Protein AF-A0A6P5JPQ8-F1 (afdb_monomer)

Secondary structure (DSSP, 8-state):
-PPP-TT---TT-S-BTTSSS--TT-B--HHHHHHHHHHHHTTTTGGGSSPPPGGG--SPP-TTSSS--TT-S---SSHHHHTT-SSB-TTS-BPTT-S-SSSTTEETTEEPPTT-EEE---STTB--EE--SS-SSPPPP-BBPTT-EETTTEEEETTEEE-HHHHHHHHH-TT-EEPPHHHHHHHHTS-SSSS-S-EEEETTEEEEPPPPGGGGGGSB--EE---S---PPTTEEEEEEEETTEEEEEEEE---TTS--TTBPPTT-EEETTEEEETTEEE---TTTS-S--TTTTSTTSEEEBTTS-EEEPTT---TT-

InterPro domains:
  IPR001590 Peptidase M12B, ADAM/reprolysin [PF01421] (1-52)
  IPR001590 Peptidase M12B, ADAM/reprolysin [PS50215] (1-52)
  IPR001762 Disintegrin domain [PF00200] (69-141)
  IPR001762 Disintegrin domain [PR00289] (100-119)
  IPR001762 Disintegrin domain [PR00289] (129-141)
  IPR001762 Disintegrin domain [PS50214] (60-146)
  IPR001762 Disintegrin domain [SM00050] (69-144)
  IPR006586 ADAM, cysteine-rich domain [PF08516] (146-258)
  IPR006586 ADAM, cysteine-rich domain [SM00608] (145-285)
  IPR024079 Metallopeptidase, catalytic domain superfamily [G3DSA:3.40.390.10] (1-53)
  IPR036436 Disintegrin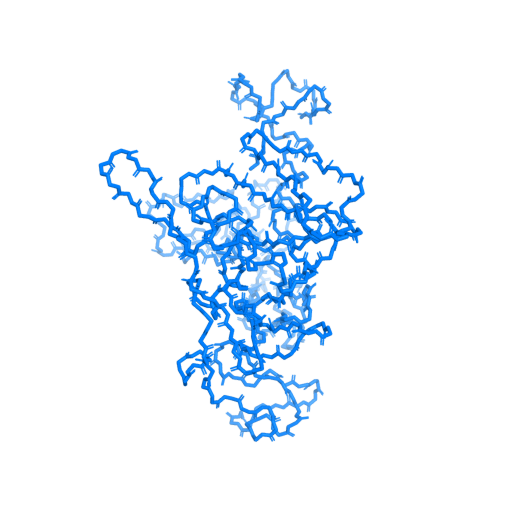 domain superfamily [G3DSA:4.10.70.10] (59-142)
  IPR036436 Disintegrin domain superfamily [SSF57552] (69-144)

pLDDT: mean 88.39, std 9.46, range [46.59, 98.12]

Structure (mmCIF, N/CA/C/O backbone):
data_AF-A0A6P5JPQ8-F1
#
_entry.id   AF-A0A6P5JPQ8-F1
#
loop_
_atom_site.group_PDB
_atom_site.id
_atom_site.type_symbol
_atom_site.label_atom_id
_atom_site.label_alt_id
_atom_site.label_comp_id
_atom_site.label_asym_id
_atom_site.label_entity_id
_atom_site.label_seq_id
_atom_site.pdbx_PDB_ins_code
_atom_site.Cartn_x
_atom_site.Cartn_y
_atom_site.Cartn_z
_atom_site.occupancy
_atom_site.B_iso_or_equiv
_atom_site.auth_seq_id
_atom_site.auth_comp_id
_atom_site.auth_asym_id
_atom_site.auth_atom_id
_atom_site.pdbx_PDB_model_num
ATOM 1 N N . MET A 1 1 ? -9.287 12.511 0.771 1.00 83.81 1 MET A N 1
ATOM 2 C CA . MET A 1 1 ? -10.619 12.529 0.120 1.00 83.81 1 MET A CA 1
ATOM 3 C C . MET A 1 1 ? -10.541 13.490 -1.057 1.00 83.81 1 MET A C 1
ATOM 5 O O . MET A 1 1 ? -9.692 14.369 -1.009 1.00 83.81 1 MET A O 1
ATOM 9 N N . MET A 1 2 ? -11.334 13.300 -2.112 1.00 82.50 2 MET A N 1
ATOM 10 C CA . MET A 1 2 ? -11.360 14.217 -3.267 1.00 82.50 2 MET A CA 1
ATOM 11 C C . MET A 1 2 ? -12.532 15.195 -3.142 1.00 82.50 2 MET A C 1
ATOM 13 O O . MET A 1 2 ? -13.445 14.923 -2.364 1.00 82.50 2 MET A O 1
ATOM 17 N N . HIS A 1 3 ? -12.497 16.304 -3.888 1.00 87.12 3 HIS A N 1
ATOM 18 C CA . HIS A 1 3 ? -13.632 17.226 -3.966 1.00 87.12 3 HIS A CA 1
ATOM 19 C C . HIS A 1 3 ? -14.882 16.526 -4.511 1.00 87.12 3 HIS A C 1
ATOM 21 O O . HIS A 1 3 ? -14.795 15.645 -5.372 1.00 87.12 3 HIS A O 1
ATOM 27 N N . ASP A 1 4 ? -16.034 16.942 -3.999 1.00 87.56 4 ASP A N 1
ATOM 28 C CA . ASP A 1 4 ? -17.339 16.451 -4.414 1.00 87.56 4 ASP A CA 1
ATOM 29 C C . ASP A 1 4 ? -17.691 16.952 -5.823 1.00 87.56 4 ASP A C 1
ATOM 31 O O . ASP A 1 4 ? -17.456 18.108 -6.169 1.00 87.56 4 ASP A O 1
ATOM 35 N N . HIS A 1 5 ? -18.277 16.076 -6.643 1.00 87.19 5 HIS A N 1
ATOM 36 C CA . HIS A 1 5 ? -18.878 16.438 -7.930 1.00 87.19 5 HIS A CA 1
ATOM 37 C C . HIS A 1 5 ? -20.411 16.420 -7.831 1.00 87.19 5 HIS A C 1
ATOM 39 O O . HIS A 1 5 ? -20.977 16.016 -6.818 1.00 87.19 5 HIS A O 1
ATOM 45 N N . SER A 1 6 ? -21.109 16.788 -8.909 1.00 85.88 6 SER A N 1
ATOM 46 C CA . SER A 1 6 ? -22.580 16.923 -8.950 1.00 85.88 6 SER A CA 1
ATOM 47 C C . SER A 1 6 ? -23.386 15.671 -8.562 1.00 85.88 6 SER A C 1
ATOM 49 O O . SER A 1 6 ? -24.580 15.767 -8.288 1.00 85.88 6 SER A O 1
ATOM 51 N N . GLY A 1 7 ? -22.759 14.491 -8.545 1.00 88.12 7 GLY A N 1
ATOM 52 C CA . GLY A 1 7 ? -23.384 13.228 -8.143 1.00 88.12 7 GLY A CA 1
ATOM 53 C C . GLY A 1 7 ? -23.237 12.906 -6.654 1.00 88.12 7 GLY A C 1
ATOM 54 O O . GLY A 1 7 ? -23.873 11.970 -6.170 1.00 88.12 7 GLY A O 1
ATOM 55 N N . CYS A 1 8 ? -22.417 13.664 -5.928 1.00 91.19 8 CYS A N 1
ATOM 56 C CA . CYS A 1 8 ? -22.141 13.447 -4.517 1.00 91.19 8 CYS A CA 1
ATOM 57 C C . CYS A 1 8 ? -23.208 14.116 -3.650 1.00 91.19 8 CYS A C 1
ATOM 59 O O . CYS A 1 8 ? -23.619 15.247 -3.898 1.00 91.19 8 CYS A O 1
ATOM 61 N N . ARG A 1 9 ? -23.679 13.398 -2.630 1.00 90.56 9 ARG A N 1
ATOM 62 C CA . ARG A 1 9 ? -24.768 13.819 -1.742 1.00 90.56 9 ARG A CA 1
ATOM 63 C C . ARG A 1 9 ? -24.366 13.609 -0.286 1.00 90.56 9 ARG A C 1
ATOM 65 O O . ARG A 1 9 ? -23.793 12.576 0.051 1.00 90.56 9 ARG A O 1
ATOM 72 N N . CYS A 1 10 ? -24.704 14.557 0.584 1.00 90.12 10 CYS A N 1
ATOM 73 C CA . CYS A 1 10 ? -24.441 14.506 2.029 1.00 90.12 10 CYS A CA 1
ATOM 74 C C . CYS A 1 10 ? -25.736 14.628 2.858 1.00 90.12 10 CYS A C 1
ATOM 76 O O . CYS A 1 10 ? -25.792 15.324 3.873 1.00 90.12 10 CYS A O 1
ATOM 78 N N . GLY A 1 11 ? -26.787 13.922 2.427 1.00 82.81 11 GLY A N 1
ATOM 79 C CA . GLY A 1 11 ? -28.123 13.993 3.025 1.00 82.81 11 GLY A CA 1
ATOM 80 C C . GLY A 1 11 ? -28.925 15.179 2.490 1.00 82.81 11 GLY A C 1
ATOM 81 O O . GLY A 1 11 ? -28.845 15.486 1.305 1.00 82.81 11 GLY A O 1
ATOM 82 N N . GLU A 1 12 ? -29.692 15.831 3.364 1.00 80.00 12 GLU A N 1
ATOM 83 C CA . GLU A 1 12 ? -30.538 16.992 3.030 1.00 80.00 12 GLU A CA 1
ATOM 84 C C . GLU A 1 12 ? -29.782 18.330 3.042 1.00 80.00 12 GLU A C 1
ATOM 86 O O . GLU A 1 12 ? -30.373 19.378 2.797 1.00 80.00 12 GLU A O 1
ATOM 91 N N . GLN A 1 13 ? -28.482 18.318 3.354 1.00 73.44 13 GLN A N 1
ATOM 92 C CA . GLN A 1 13 ? -27.724 19.556 3.493 1.00 73.44 13 GLN A CA 1
ATOM 93 C C . GLN A 1 13 ? -27.362 20.172 2.148 1.00 73.44 13 GLN A C 1
ATOM 95 O O . GLN A 1 13 ? -27.014 19.477 1.194 1.00 73.44 13 GLN A O 1
ATOM 100 N N . SER A 1 14 ? -27.422 21.504 2.104 1.00 71.25 14 SER A N 1
ATOM 101 C CA . SER A 1 14 ? -27.141 22.297 0.907 1.00 71.25 14 SER A CA 1
ATOM 102 C C . SER A 1 14 ? -25.664 22.294 0.519 1.00 71.25 14 SER A C 1
ATOM 104 O O . SER A 1 14 ? -25.353 22.530 -0.647 1.00 71.25 14 SER A O 1
ATOM 106 N N . SER A 1 15 ? -24.759 22.006 1.464 1.00 82.25 15 SER A N 1
ATOM 107 C CA . SER A 1 15 ? -23.341 21.843 1.166 1.00 82.25 15 SER A CA 1
ATOM 108 C C . SER A 1 15 ? -22.656 20.728 1.956 1.00 82.25 15 SER A C 1
ATOM 110 O O . SER A 1 15 ? -22.987 20.440 3.110 1.00 82.25 15 SER A O 1
ATOM 112 N N . CYS A 1 16 ? -21.683 20.099 1.298 1.00 90.25 16 CYS A N 1
ATOM 113 C CA . CYS A 1 16 ? -20.881 18.994 1.802 1.00 90.25 16 CYS A CA 1
ATOM 114 C C . CYS A 1 16 ? -19.462 19.474 2.129 1.00 90.25 16 CYS A C 1
ATOM 116 O O . CYS A 1 16 ? -18.970 20.425 1.530 1.00 90.25 16 CYS A O 1
ATOM 118 N N . ILE A 1 17 ? -18.777 18.797 3.056 1.00 92.81 17 ILE A N 1
ATOM 119 C CA . ILE A 1 17 ? -17.437 19.205 3.531 1.00 92.81 17 ILE A CA 1
ATOM 120 C C . ILE A 1 17 ? -16.405 19.262 2.395 1.00 92.81 17 ILE A C 1
ATOM 122 O O . ILE A 1 17 ? -15.498 20.084 2.445 1.00 92.81 17 ILE A O 1
ATOM 126 N N . MET A 1 18 ? -16.531 18.396 1.385 1.00 91.00 18 MET A N 1
ATOM 127 C CA . MET A 1 18 ? -15.606 18.349 0.249 1.00 91.00 18 MET A CA 1
ATOM 128 C C . MET A 1 18 ? -16.103 19.163 -0.958 1.00 91.00 18 MET A C 1
ATOM 130 O O . MET A 1 18 ? -15.595 18.986 -2.063 1.00 91.00 18 MET A O 1
ATOM 134 N N . ASN A 1 19 ? -17.095 20.037 -0.767 1.00 86.75 19 ASN A N 1
ATOM 135 C CA . ASN A 1 19 ? -17.539 21.009 -1.766 1.00 86.75 19 ASN A CA 1
ATOM 136 C C . ASN A 1 19 ? -16.708 22.310 -1.664 1.00 86.75 19 ASN A C 1
ATOM 138 O O . ASN A 1 19 ? -16.018 22.541 -0.674 1.00 86.75 19 ASN A O 1
ATOM 142 N N . GLU A 1 20 ? -16.777 23.170 -2.679 1.00 81.31 20 GLU A N 1
ATOM 143 C CA . GLU A 1 20 ? -16.041 24.439 -2.762 1.00 81.31 20 GLU A CA 1
ATOM 144 C C . GLU A 1 20 ? -16.438 25.436 -1.656 1.00 81.31 20 GLU A C 1
ATOM 146 O O . GLU A 1 20 ? -15.596 26.180 -1.155 1.00 81.31 20 GLU A O 1
ATOM 151 N N . ALA A 1 21 ? -17.703 25.420 -1.226 1.00 80.44 21 ALA A N 1
ATOM 152 C CA . ALA A 1 21 ? -18.203 26.226 -0.115 1.00 80.44 21 ALA A CA 1
ATOM 153 C C . ALA A 1 21 ? -18.615 25.326 1.055 1.00 80.44 21 ALA A C 1
ATOM 155 O O . ALA A 1 21 ? -19.406 24.411 0.867 1.00 80.44 21 ALA A O 1
ATOM 156 N N . VAL A 1 22 ? -18.143 25.596 2.273 1.00 83.00 22 VAL A N 1
ATOM 157 C CA . VAL A 1 22 ? -18.428 24.768 3.460 1.00 83.00 22 VAL A CA 1
ATOM 158 C C . VAL A 1 22 ? -19.141 25.594 4.528 1.00 83.00 22 VAL A C 1
ATOM 160 O O . VAL A 1 22 ? -18.780 26.740 4.790 1.00 83.00 22 VAL A O 1
ATOM 163 N N . THR A 1 23 ? -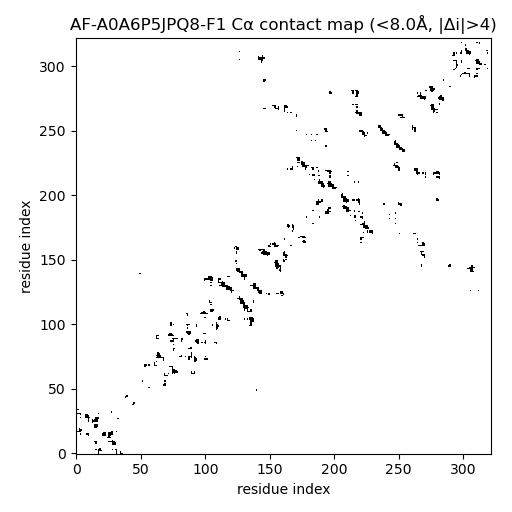20.143 24.997 5.172 1.00 81.75 23 THR A N 1
ATOM 164 C CA . THR A 1 23 ? -20.837 25.549 6.346 1.00 81.75 23 THR A CA 1
ATOM 165 C C . THR A 1 23 ? -20.541 24.713 7.592 1.00 81.75 23 THR A C 1
ATOM 167 O O . THR A 1 23 ? -20.009 23.605 7.504 1.00 81.75 23 THR A O 1
ATOM 170 N N . ARG A 1 24 ? -20.897 25.209 8.784 1.00 80.38 24 ARG A N 1
ATOM 171 C CA . ARG A 1 24 ? -20.693 24.458 10.039 1.00 80.38 24 ARG A CA 1
ATOM 172 C C . ARG A 1 24 ? -21.511 23.169 10.108 1.00 80.38 24 ARG A C 1
ATOM 174 O O . ARG A 1 24 ? -21.117 22.231 10.791 1.00 80.38 24 ARG A O 1
ATOM 181 N N . GLU A 1 25 ? -22.632 23.128 9.405 1.00 83.31 25 GLU A N 1
ATOM 182 C CA . GLU A 1 25 ? -23.582 22.017 9.370 1.00 83.31 25 GLU A CA 1
ATOM 183 C C . GLU A 1 25 ? -23.239 20.992 8.278 1.00 83.31 25 GLU A C 1
ATOM 185 O O . GLU A 1 25 ? -23.900 19.955 8.168 1.00 83.31 25 GLU A O 1
ATOM 190 N N . SER A 1 26 ? -22.214 21.277 7.466 1.00 86.50 26 SER A N 1
ATOM 191 C CA . SER A 1 26 ? -21.795 20.429 6.355 1.00 86.50 26 SER A CA 1
ATOM 192 C C . SER A 1 26 ? -21.360 19.046 6.838 1.00 86.50 26 SER A C 1
ATOM 194 O O . SER A 1 26 ? -20.734 18.881 7.886 1.00 86.50 26 SER A O 1
ATOM 196 N N . ARG A 1 27 ? -21.672 18.026 6.037 1.00 88.81 27 ARG A N 1
ATOM 197 C CA . ARG A 1 27 ? -21.305 16.627 6.300 1.00 88.81 27 ARG A CA 1
ATOM 198 C C . ARG A 1 27 ? -20.448 16.077 5.170 1.00 88.81 27 ARG A C 1
ATOM 200 O O . ARG A 1 27 ? -20.452 16.608 4.061 1.00 88.81 27 ARG A O 1
ATOM 207 N N . TYR A 1 28 ? -19.714 15.002 5.444 1.00 92.31 28 TYR A N 1
ATOM 208 C CA . TYR A 1 28 ? -19.061 14.246 4.378 1.00 92.31 28 TYR A CA 1
ATOM 209 C C . TYR A 1 28 ? -20.117 13.650 3.442 1.00 92.31 28 TYR A C 1
ATOM 211 O O . TYR A 1 28 ? -21.145 13.143 3.897 1.00 92.31 28 TYR A O 1
ATOM 219 N N . SER A 1 29 ? -19.864 13.728 2.138 1.00 92.81 29 SER A N 1
ATOM 220 C CA . SER A 1 29 ? -20.714 13.114 1.119 1.00 92.81 29 SER A CA 1
ATOM 221 C C . SER A 1 29 ? -20.528 11.594 1.061 1.00 92.81 29 SER A C 1
ATOM 223 O O . SER A 1 29 ? -19.535 11.052 1.555 1.00 92.81 29 SER A O 1
ATOM 225 N N . ASN A 1 30 ? -21.447 10.901 0.387 1.00 91.44 30 ASN A N 1
ATOM 226 C CA . ASN A 1 30 ? -21.276 9.494 0.016 1.00 91.44 30 ASN A CA 1
ATOM 227 C C . ASN A 1 30 ? -19.953 9.251 -0.741 1.00 91.44 30 ASN A C 1
ATOM 229 O O . ASN A 1 30 ? -19.197 8.358 -0.374 1.00 91.44 30 ASN A O 1
ATOM 233 N N . CYS A 1 31 ? -19.605 10.105 -1.708 1.00 92.00 31 CYS A N 1
ATOM 234 C CA . CYS A 1 31 ? -18.343 10.014 -2.449 1.00 92.00 31 CYS A CA 1
ATOM 235 C C . CYS A 1 31 ? -17.107 10.176 -1.553 1.00 92.00 31 CYS A C 1
ATOM 237 O O . CYS A 1 31 ? -16.076 9.533 -1.764 1.00 92.00 31 CYS A O 1
ATOM 239 N N . SER A 1 32 ? -17.176 11.066 -0.560 1.00 93.38 32 SER A N 1
ATOM 240 C CA . SER A 1 32 ? -16.090 11.279 0.400 1.00 93.38 32 SER A CA 1
ATOM 241 C C . SER A 1 32 ? -15.843 10.022 1.231 1.00 93.38 32 SER A C 1
ATOM 243 O O . SER A 1 32 ? -14.693 9.621 1.424 1.00 93.38 32 SER A O 1
ATOM 245 N N . ILE A 1 33 ? -16.928 9.387 1.682 1.00 90.75 33 ILE A N 1
ATOM 246 C CA . ILE A 1 33 ? -16.899 8.146 2.457 1.00 90.75 33 ILE A CA 1
ATOM 247 C C . ILE A 1 33 ? -16.328 6.999 1.612 1.00 90.75 33 ILE A C 1
ATOM 249 O O . ILE A 1 33 ? -15.400 6.326 2.063 1.00 90.75 33 ILE A O 1
ATOM 253 N N . ASP A 1 34 ? -16.787 6.832 0.370 1.00 88.81 34 ASP A N 1
ATOM 254 C CA . ASP A 1 34 ? -16.285 5.795 -0.543 1.00 88.81 34 ASP A CA 1
ATOM 255 C C . ASP A 1 34 ? -14.783 5.958 -0.821 1.00 88.81 34 ASP A C 1
ATOM 257 O O . ASP A 1 34 ? -14.007 5.005 -0.719 1.00 88.81 34 ASP A O 1
ATOM 261 N N . ASN A 1 35 ? -14.338 7.192 -1.079 1.00 88.25 35 ASN A N 1
ATOM 262 C CA . ASN A 1 35 ? -12.919 7.504 -1.262 1.00 88.25 35 ASN A CA 1
ATOM 263 C C . ASN A 1 35 ? -12.074 7.156 -0.028 1.00 88.25 35 ASN A C 1
ATOM 265 O O . ASN A 1 35 ? -10.933 6.704 -0.161 1.00 88.25 35 ASN A O 1
ATOM 269 N N . TYR A 1 36 ? -12.599 7.394 1.175 1.00 89.25 36 TYR A N 1
ATOM 270 C CA . TYR A 1 36 ? -11.912 7.038 2.413 1.00 89.25 36 TYR A CA 1
ATOM 271 C C . TYR A 1 36 ? -11.814 5.522 2.592 1.00 89.25 36 TYR A C 1
ATOM 273 O O . TYR A 1 36 ? -10.732 5.017 2.897 1.00 89.25 36 TYR A O 1
ATOM 281 N N . TYR A 1 37 ? -12.895 4.783 2.342 1.00 85.38 37 TYR A N 1
ATOM 282 C CA . TYR A 1 37 ? -12.857 3.325 2.420 1.00 85.38 37 TYR A CA 1
ATOM 283 C C . TYR A 1 37 ? -11.874 2.724 1.419 1.00 85.38 37 TYR A C 1
ATOM 285 O O . TYR A 1 37 ? -11.096 1.847 1.798 1.00 85.38 37 TYR A O 1
ATOM 293 N N . GLU A 1 38 ? -11.814 3.239 0.190 1.00 83.62 38 GLU A N 1
ATOM 294 C CA . GLU A 1 38 ? -10.832 2.777 -0.793 1.00 83.62 38 GLU A CA 1
ATOM 295 C C . GLU A 1 38 ? -9.389 3.079 -0.356 1.00 83.62 38 GLU A C 1
ATOM 297 O O . GLU A 1 38 ? -8.499 2.231 -0.471 1.00 83.62 38 GLU A O 1
ATOM 302 N N . PHE A 1 39 ? -9.142 4.253 0.229 1.00 81.88 39 PHE A N 1
ATOM 303 C CA . PHE A 1 39 ? -7.836 4.615 0.786 1.00 81.88 39 PHE A CA 1
ATOM 304 C C . PHE A 1 39 ? -7.389 3.656 1.905 1.00 81.88 39 PHE A C 1
ATOM 306 O O . PHE A 1 39 ? -6.240 3.202 1.931 1.00 81.88 39 PHE A O 1
ATOM 313 N N . ILE A 1 40 ? -8.297 3.306 2.819 1.00 81.31 40 ILE A N 1
ATOM 314 C CA . ILE A 1 40 ? -8.015 2.381 3.923 1.00 81.31 40 ILE A CA 1
ATOM 315 C C . ILE A 1 40 ? -7.859 0.933 3.424 1.00 81.31 40 ILE A C 1
ATOM 317 O O . ILE A 1 40 ? -6.986 0.201 3.912 1.00 81.31 40 ILE A O 1
ATOM 321 N N . ARG A 1 41 ? -8.654 0.522 2.426 1.00 74.38 41 ARG A N 1
ATOM 322 C CA . ARG A 1 41 ? -8.584 -0.801 1.783 1.00 74.38 41 ARG A CA 1
ATOM 323 C C . ARG A 1 41 ? -7.259 -1.009 1.052 1.00 74.38 41 ARG A C 1
ATOM 325 O O . ARG A 1 41 ? -6.674 -2.081 1.150 1.00 74.38 41 ARG A O 1
ATOM 332 N N . THR A 1 42 ? -6.734 0.039 0.420 1.00 67.12 42 THR A N 1
ATOM 333 C CA . THR A 1 42 ? -5.438 0.040 -0.288 1.00 67.12 42 THR A CA 1
ATOM 334 C C . THR A 1 42 ? -4.220 0.261 0.628 1.00 67.12 42 THR A C 1
ATOM 336 O O . THR A 1 42 ? -3.124 0.531 0.143 1.00 67.12 42 THR A O 1
ATOM 339 N N . ARG A 1 43 ? -4.390 0.134 1.957 1.00 67.00 43 ARG A N 1
ATOM 340 C CA . ARG A 1 43 ? -3.368 0.327 3.015 1.00 67.00 43 ARG A CA 1
ATOM 341 C C . ARG A 1 43 ? -2.648 1.680 3.009 1.00 67.00 43 ARG A C 1
ATOM 343 O O . ARG A 1 43 ? -1.582 1.814 3.601 1.00 67.00 43 ARG A O 1
ATOM 350 N N . ARG A 1 44 ? -3.229 2.726 2.426 1.00 70.38 44 ARG A N 1
ATOM 351 C CA . ARG A 1 44 ? -2.587 4.052 2.431 1.00 70.38 44 ARG A CA 1
ATOM 352 C C . ARG A 1 44 ? -2.644 4.755 3.795 1.00 70.38 44 ARG A C 1
ATOM 354 O O . ARG A 1 44 ? -1.978 5.764 3.984 1.00 70.38 44 ARG A O 1
ATOM 361 N N . GLY A 1 45 ? -3.412 4.213 4.746 1.00 73.50 45 GLY A N 1
ATOM 362 C CA . GLY A 1 45 ? -3.588 4.733 6.108 1.00 73.50 45 GLY A CA 1
ATOM 363 C C . GLY A 1 45 ? -3.102 3.801 7.218 1.00 73.50 45 GLY A C 1
ATOM 364 O O . GLY A 1 45 ? -3.705 3.778 8.284 1.00 73.50 45 GLY A O 1
ATOM 365 N N . THR A 1 46 ? -2.068 2.989 6.989 1.00 70.94 46 THR A N 1
ATOM 366 C CA . THR A 1 46 ? -1.534 2.051 8.003 1.00 70.94 46 THR A CA 1
ATOM 367 C C . THR A 1 46 ? -1.110 2.745 9.303 1.00 70.94 46 THR A C 1
ATOM 369 O O . THR A 1 46 ? -1.367 2.230 10.387 1.00 70.94 46 THR A O 1
ATOM 372 N N . CYS A 1 47 ? -0.576 3.965 9.222 1.00 75.12 47 CYS A N 1
ATOM 373 C CA . CYS A 1 47 ? -0.232 4.803 10.379 1.00 75.12 47 CYS A CA 1
ATOM 374 C C . CYS A 1 47 ? -1.437 5.436 11.107 1.00 75.12 47 CYS A C 1
ATOM 376 O O . CYS A 1 47 ? -1.253 6.283 11.977 1.00 75.12 47 CYS A O 1
ATOM 378 N N . LEU A 1 48 ? -2.669 5.088 10.728 1.00 80.44 48 LEU A N 1
ATOM 379 C CA . LEU A 1 48 ? -3.884 5.531 11.418 1.00 80.44 48 LEU A CA 1
ATOM 380 C C . LEU A 1 48 ? -4.442 4.453 12.358 1.00 80.44 48 LEU A C 1
ATOM 382 O O . LEU A 1 48 ? -5.375 4.723 13.111 1.00 80.44 48 LEU A O 1
ATOM 386 N N . TYR A 1 49 ? -3.893 3.234 12.323 1.00 71.50 49 TYR A N 1
ATOM 387 C CA . TYR A 1 49 ? -4.340 2.137 13.186 1.00 71.50 49 TYR A CA 1
ATOM 388 C C . TYR A 1 49 ? -3.682 2.165 14.571 1.00 71.50 49 TYR A C 1
ATOM 390 O O . TYR A 1 49 ? -4.243 1.619 15.523 1.00 71.50 49 TYR A O 1
ATOM 398 N N . ASN A 1 50 ? -2.524 2.818 14.719 1.00 70.31 50 ASN A N 1
ATOM 399 C CA . ASN A 1 50 ? -1.903 3.042 16.021 1.00 70.31 50 ASN A CA 1
ATOM 400 C C . ASN A 1 50 ? -2.675 4.118 16.787 1.00 70.31 50 ASN A C 1
ATOM 402 O O . ASN A 1 50 ? -2.677 5.296 16.432 1.00 70.31 50 ASN A O 1
ATOM 406 N N . LYS A 1 51 ? -3.318 3.704 17.876 1.00 71.31 51 LYS A N 1
ATOM 407 C CA . LYS A 1 51 ? -4.029 4.623 18.760 1.00 71.31 51 LYS A CA 1
ATOM 408 C C . LYS A 1 51 ? -3.024 5.353 19.651 1.00 71.31 51 LYS A C 1
ATOM 410 O O . LYS A 1 51 ? -2.171 4.687 20.242 1.00 71.31 51 LYS A O 1
ATOM 415 N N . PRO A 1 52 ? -3.084 6.692 19.740 1.00 72.94 52 PRO A N 1
ATOM 416 C CA . PRO A 1 52 ? -2.209 7.435 20.629 1.00 72.94 52 PRO A CA 1
ATOM 417 C C . PRO A 1 52 ? -2.484 7.038 22.078 1.00 72.94 52 PRO A C 1
ATOM 419 O O . PRO A 1 52 ? -3.629 6.822 22.470 1.00 72.94 52 PRO A O 1
ATOM 422 N N . ASP A 1 53 ? -1.419 6.952 22.866 1.00 76.12 53 ASP A N 1
ATOM 423 C CA . ASP A 1 53 ? -1.521 6.776 24.309 1.00 76.12 53 ASP A CA 1
ATOM 424 C C . ASP A 1 53 ? -2.252 7.994 24.908 1.00 76.12 53 ASP A C 1
ATOM 426 O O . ASP A 1 53 ? -1.775 9.120 24.712 1.00 76.12 53 ASP A O 1
ATOM 430 N N . PRO A 1 54 ? -3.372 7.804 25.635 1.00 75.94 54 PRO A N 1
ATOM 431 C CA . PRO A 1 54 ? -4.117 8.898 26.255 1.00 75.94 54 PRO A CA 1
ATOM 432 C C . PRO A 1 54 ? -3.251 9.803 27.142 1.00 75.94 54 PRO A C 1
ATOM 434 O O . PRO A 1 54 ? -3.517 10.998 27.253 1.00 75.94 54 PRO A O 1
ATOM 437 N N . SER A 1 55 ? -2.175 9.274 27.737 1.00 75.56 55 SER A N 1
ATOM 438 C CA . SER A 1 55 ? -1.236 10.052 28.556 1.00 75.56 55 SER A CA 1
ATOM 439 C C . SER A 1 55 ? -0.418 11.077 27.760 1.00 75.56 55 SER A C 1
ATOM 441 O O . SER A 1 55 ? 0.092 12.036 28.341 1.00 75.56 55 SER A O 1
ATOM 443 N N . ARG A 1 56 ? -0.309 10.906 26.436 1.00 78.25 56 ARG A N 1
ATOM 444 C CA . ARG A 1 56 ? 0.470 11.769 25.531 1.00 78.25 56 ARG A CA 1
ATOM 445 C C . ARG A 1 56 ? -0.377 12.841 24.844 1.00 78.25 56 ARG A C 1
ATOM 447 O O . ARG A 1 56 ? 0.173 13.671 24.120 1.00 78.25 56 ARG A O 1
ATOM 454 N N . ILE A 1 57 ? -1.695 12.832 25.040 1.00 76.88 57 ILE A N 1
ATOM 455 C CA . ILE A 1 57 ? -2.605 13.790 24.412 1.00 76.88 57 ILE A CA 1
ATOM 456 C C . ILE A 1 57 ? -2.723 15.026 25.312 1.00 76.88 57 ILE A C 1
ATOM 458 O O . ILE A 1 57 ? -3.301 14.977 26.390 1.00 76.88 57 ILE A O 1
ATOM 462 N N . MET A 1 58 ? -2.206 16.165 24.846 1.00 75.69 58 MET A N 1
ATOM 463 C CA . MET A 1 58 ? -2.186 17.438 25.591 1.00 75.69 58 MET A CA 1
ATOM 464 C C . MET A 1 58 ? -3.529 18.198 25.562 1.00 75.69 58 MET A C 1
ATOM 466 O O . MET A 1 58 ? -3.564 19.410 25.775 1.00 75.69 58 MET A O 1
ATOM 470 N N . ARG A 1 59 ? -4.644 17.518 25.266 1.00 80.56 59 ARG A N 1
ATOM 471 C CA . ARG A 1 59 ? -5.981 18.131 25.218 1.00 80.56 59 ARG A CA 1
ATOM 472 C C . ARG A 1 59 ? -6.713 17.931 26.542 1.00 80.56 59 ARG A C 1
ATOM 474 O O . ARG A 1 59 ? -6.402 17.020 27.302 1.00 80.56 59 ARG A O 1
ATOM 481 N N . LYS A 1 60 ? -7.717 18.768 26.803 1.00 84.44 60 LYS A N 1
ATOM 482 C CA . LYS A 1 60 ? -8.621 18.580 27.943 1.00 84.44 60 LYS A CA 1
ATOM 483 C C . LYS A 1 60 ? -9.415 17.280 27.753 1.00 84.44 60 LYS A C 1
ATOM 485 O O . LYS A 1 60 ? -10.038 17.132 26.704 1.00 84.44 60 LYS A O 1
ATOM 490 N N . SER A 1 61 ? -9.405 16.394 28.752 1.00 89.19 61 SER A N 1
ATOM 491 C CA . SER A 1 61 ? -10.248 15.191 28.766 1.00 89.19 61 SER A CA 1
ATOM 492 C C . SER A 1 61 ? -11.724 15.584 28.707 1.00 89.19 61 SER A C 1
ATOM 494 O O . SER A 1 61 ? -12.148 16.483 29.446 1.00 89.19 61 SER A O 1
ATOM 496 N N . VAL A 1 62 ? -12.496 14.955 27.822 1.00 92.75 62 VAL A N 1
ATOM 497 C CA . VAL A 1 62 ? -13.932 15.227 27.680 1.00 92.75 62 VAL A CA 1
ATOM 498 C C . VAL A 1 62 ? -14.689 13.914 27.577 1.00 92.75 62 VAL A C 1
ATOM 500 O O . VAL A 1 62 ? -14.785 13.350 26.492 1.00 92.75 62 VAL A O 1
ATOM 503 N N . CYS A 1 63 ? -15.325 13.528 28.678 1.00 94.00 63 CYS A N 1
ATOM 504 C CA . CYS A 1 63 ? -16.189 12.362 28.704 1.00 94.00 63 CYS A CA 1
ATOM 505 C C . CYS A 1 63 ? -17.388 12.540 27.764 1.00 94.00 63 CYS A C 1
ATOM 507 O O . CYS A 1 63 ? -18.125 13.529 27.848 1.00 94.00 63 CYS A O 1
ATOM 509 N N . GLY A 1 64 ? -17.580 11.561 26.886 1.00 94.12 64 GLY A N 1
ATOM 510 C CA . GLY A 1 64 ? -18.695 11.471 25.951 1.00 94.12 64 GLY A CA 1
ATOM 511 C C . GLY A 1 64 ? -18.359 11.904 24.524 1.00 94.12 64 GLY A C 1
ATOM 512 O O . GLY A 1 64 ? -19.266 12.135 23.717 1.00 94.12 64 GLY A O 1
ATOM 513 N N . ASN A 1 65 ? -17.071 12.020 24.192 1.00 91.69 65 ASN A N 1
ATOM 514 C CA . ASN A 1 65 ? -16.576 12.374 22.862 1.00 91.69 65 ASN A CA 1
ATOM 515 C C . ASN A 1 65 ? -16.155 11.146 22.020 1.00 91.69 65 ASN A C 1
ATOM 517 O O . ASN A 1 65 ? -15.719 11.318 20.879 1.00 91.69 65 ASN A O 1
ATOM 521 N N . ARG A 1 66 ? -16.322 9.923 22.552 1.00 90.50 66 ARG A N 1
ATOM 522 C CA . ARG A 1 66 ? -15.923 8.625 21.965 1.00 90.50 66 ARG A CA 1
ATOM 523 C C . ARG A 1 66 ? -14.416 8.423 21.799 1.00 90.50 66 ARG A C 1
ATOM 525 O O . ARG A 1 66 ? -13.979 7.598 20.992 1.00 90.50 66 ARG A O 1
ATOM 532 N N . VAL A 1 67 ? -13.611 9.164 22.542 1.00 88.06 67 VAL A N 1
ATOM 533 C CA .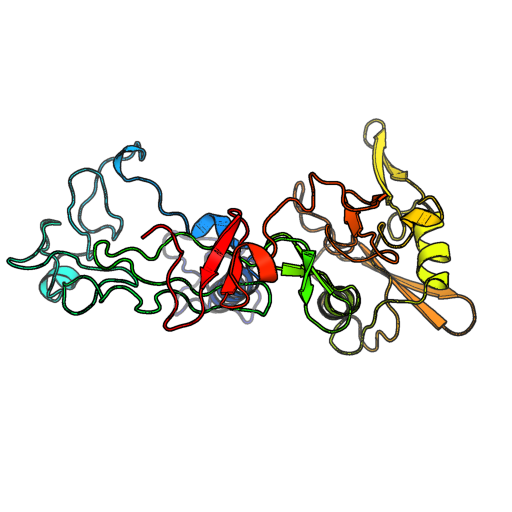 VAL A 1 67 ? -12.157 9.057 22.540 1.00 88.06 67 VAL A CA 1
ATOM 534 C C . VAL A 1 67 ? -11.705 8.906 23.976 1.00 88.06 67 VAL A C 1
ATOM 536 O O . VAL A 1 67 ? -11.858 9.817 24.773 1.00 88.06 67 VAL A O 1
ATOM 539 N N . LEU A 1 68 ? -11.089 7.763 24.266 1.00 88.31 68 LEU A N 1
ATOM 540 C CA . LEU A 1 68 ? -10.582 7.455 25.594 1.00 88.31 68 LEU A CA 1
ATOM 541 C C . LEU A 1 68 ? -9.511 8.469 26.014 1.00 88.31 68 LEU A C 1
ATOM 543 O O . LEU A 1 68 ? -8.380 8.420 25.519 1.00 88.31 68 LEU A O 1
ATOM 547 N N . ASP A 1 69 ? -9.873 9.377 26.914 1.00 89.88 69 ASP A N 1
ATOM 548 C CA . ASP A 1 69 ? -8.977 10.402 27.431 1.00 89.88 69 ASP A CA 1
ATOM 549 C C . ASP A 1 69 ? -8.297 9.979 28.739 1.00 89.88 69 ASP A C 1
ATOM 551 O O . ASP A 1 69 ? -8.633 8.987 29.390 1.00 89.88 69 ASP A O 1
ATOM 555 N N . ARG A 1 70 ? -7.285 10.750 29.152 1.00 87.44 70 ARG A N 1
ATOM 556 C CA . ARG A 1 70 ? -6.594 10.509 30.420 1.00 87.44 70 ARG A CA 1
ATOM 557 C C . ARG A 1 70 ? -7.591 10.577 31.584 1.00 87.44 70 ARG A C 1
ATOM 559 O O . ARG A 1 70 ? -8.199 11.623 31.811 1.00 87.44 70 ARG A O 1
ATOM 566 N N . GLY A 1 71 ? -7.662 9.491 32.357 1.00 88.19 71 GLY A N 1
ATOM 567 C CA . GLY A 1 71 ? -8.518 9.359 33.542 1.00 88.19 71 GLY A CA 1
ATOM 568 C C . GLY A 1 71 ? -9.871 8.690 33.285 1.00 88.19 71 GLY A C 1
ATOM 569 O O . GLY A 1 71 ? -10.586 8.420 34.247 1.00 88.19 71 GLY A O 1
ATOM 570 N N . GLU A 1 72 ? -10.205 8.402 32.029 1.00 92.75 72 GLU A N 1
ATOM 571 C CA . GLU A 1 72 ? -11.401 7.651 31.647 1.00 92.75 72 GLU A CA 1
ATOM 572 C C . GLU A 1 72 ? -11.075 6.159 31.515 1.00 92.75 72 GLU A C 1
ATOM 574 O O . GLU A 1 72 ? -9.969 5.780 31.126 1.00 92.75 72 GLU A O 1
ATOM 579 N N . GLU A 1 73 ? -12.042 5.298 31.831 1.00 93.81 73 GLU A N 1
ATOM 580 C CA . GLU A 1 73 ? -11.925 3.848 31.616 1.00 93.81 73 GLU A CA 1
ATOM 581 C C . GLU A 1 73 ? -12.565 3.438 30.282 1.00 93.81 73 GLU A C 1
ATOM 583 O O . GLU A 1 73 ? -12.118 2.496 29.626 1.00 93.81 73 GLU A O 1
ATOM 588 N N . CYS A 1 74 ? -13.600 4.171 29.864 1.00 94.06 74 CYS A N 1
ATOM 589 C CA . CYS A 1 74 ? -14.307 4.013 28.600 1.00 94.06 74 CYS A CA 1
ATOM 590 C C . CYS A 1 74 ? -14.951 5.327 28.150 1.00 94.06 74 CYS A C 1
ATOM 592 O O . CYS A 1 74 ? -15.167 6.209 28.970 1.00 94.06 74 CYS A O 1
ATOM 594 N N . ASP A 1 75 ? -15.331 5.419 26.874 1.00 94.38 75 ASP A N 1
ATOM 595 C CA . ASP A 1 75 ? -16.168 6.505 26.361 1.00 94.38 75 ASP A CA 1
ATOM 596 C C . ASP A 1 75 ? -17.115 5.971 25.265 1.00 94.38 75 ASP A C 1
ATOM 598 O O . ASP A 1 75 ? -16.698 5.664 24.145 1.00 94.38 75 ASP A O 1
ATOM 602 N N . CYS A 1 76 ? -18.401 5.841 25.602 1.00 93.75 76 CYS A N 1
ATOM 603 C CA . CYS A 1 76 ? -19.487 5.394 24.715 1.00 93.75 76 CYS A CA 1
ATOM 604 C C . CYS A 1 76 ? -20.216 6.556 24.005 1.00 93.75 76 CYS A C 1
ATOM 606 O O . CYS A 1 76 ? -21.160 6.338 23.236 1.00 93.75 76 CYS A O 1
ATOM 608 N N . GLY A 1 77 ? -19.770 7.799 24.199 1.00 94.25 77 GLY A N 1
ATOM 609 C CA . GLY A 1 77 ? -20.380 8.999 23.638 1.00 94.25 77 GLY A CA 1
ATOM 610 C C . GLY A 1 77 ? -21.399 9.659 24.570 1.00 94.25 77 GLY A C 1
ATOM 611 O O . GLY A 1 77 ? -21.213 9.751 25.778 1.00 94.25 77 GLY A O 1
ATOM 612 N N . SER A 1 78 ? -22.492 10.166 23.998 1.00 95.12 78 SER A N 1
ATOM 613 C CA . SER A 1 78 ? -23.496 10.920 24.759 1.00 95.12 78 SER A CA 1
ATOM 614 C C . SER A 1 78 ? -24.145 10.102 25.885 1.00 95.12 78 SER A C 1
ATOM 616 O O . SER A 1 78 ? -24.232 8.876 25.802 1.00 95.12 78 SER A O 1
ATOM 618 N N . VAL A 1 79 ? -24.701 10.792 26.887 1.00 94.69 79 VAL A N 1
ATOM 619 C CA . VAL A 1 79 ? -25.434 10.178 28.012 1.00 94.69 79 VAL A CA 1
ATOM 620 C C . VAL A 1 79 ? -26.509 9.202 27.533 1.00 94.69 79 VAL A C 1
ATOM 622 O O . VAL A 1 79 ? -26.649 8.118 28.094 1.00 94.69 79 VAL A O 1
ATOM 625 N N . GLU A 1 80 ? -27.237 9.546 26.469 1.00 94.94 80 GLU A N 1
ATOM 626 C CA . GLU A 1 80 ? -28.282 8.685 25.910 1.00 94.94 80 GLU A CA 1
ATOM 627 C C . GLU A 1 80 ? -27.705 7.407 25.281 1.00 94.94 80 GLU A C 1
ATOM 629 O O . GLU A 1 80 ? -28.270 6.325 25.441 1.00 94.94 80 GLU A O 1
ATOM 634 N N . THR A 1 81 ? -26.564 7.514 24.592 1.00 93.75 81 THR A N 1
ATOM 635 C CA . THR A 1 81 ? -25.873 6.355 24.006 1.00 93.75 81 THR A CA 1
ATOM 636 C C . THR A 1 81 ? -25.327 5.445 25.103 1.00 93.75 81 THR A C 1
ATOM 638 O O . THR A 1 81 ? -25.582 4.245 25.084 1.00 93.75 81 THR A O 1
ATOM 641 N N . CYS A 1 82 ? -24.658 6.028 26.096 1.00 94.56 82 CYS A N 1
ATOM 642 C CA . CYS A 1 82 ? -24.075 5.306 27.222 1.00 94.56 82 CYS A CA 1
ATOM 643 C C . CYS A 1 82 ? -25.114 4.655 28.135 1.00 94.56 82 CYS A C 1
ATOM 645 O O . CYS A 1 82 ? -24.866 3.596 28.690 1.00 94.56 82 CYS A O 1
ATOM 647 N N . SER A 1 83 ? -26.311 5.232 28.262 1.00 93.56 83 SER A N 1
ATOM 648 C CA . SER A 1 83 ? -27.388 4.620 29.056 1.00 93.56 83 SER A CA 1
ATOM 649 C C . SER A 1 83 ? -27.853 3.269 28.495 1.00 93.56 83 SER A C 1
ATOM 651 O O . SER A 1 83 ? -28.482 2.494 29.210 1.00 93.56 83 SER A O 1
ATOM 653 N N . LYS A 1 84 ? -27.563 2.994 27.217 1.00 95.00 84 LYS A N 1
ATOM 654 C CA . LYS A 1 84 ? -27.864 1.727 26.533 1.00 95.00 84 LYS A CA 1
ATOM 655 C C . LYS A 1 84 ? -26.628 0.829 26.403 1.00 95.00 84 LYS A C 1
ATOM 657 O O . LYS A 1 84 ? -26.753 -0.289 25.909 1.00 95.00 84 LYS A O 1
ATOM 662 N N . ASP A 1 85 ? -25.452 1.310 26.804 1.00 95.50 85 ASP A N 1
ATOM 663 C CA . ASP A 1 85 ? -24.203 0.564 26.715 1.00 95.50 85 ASP A CA 1
ATOM 664 C C . ASP A 1 85 ? -24.087 -0.389 27.921 1.00 95.50 85 ASP A C 1
ATOM 666 O O . ASP A 1 85 ? -24.180 0.050 29.069 1.00 95.50 85 ASP A O 1
ATOM 670 N N . PRO A 1 86 ? -23.912 -1.703 27.702 1.00 96.31 86 PRO A N 1
ATOM 671 C CA . PRO A 1 86 ? -23.839 -2.663 28.801 1.00 96.31 86 PRO A CA 1
ATOM 672 C C . PRO A 1 86 ? -22.527 -2.572 29.598 1.00 96.31 86 PRO A C 1
ATOM 674 O O . PRO A 1 86 ? -22.454 -3.067 30.725 1.00 96.31 86 PRO A O 1
ATOM 677 N N . CYS A 1 87 ? -21.489 -1.956 29.033 1.00 97.38 87 CYS A N 1
ATOM 678 C CA . CYS A 1 87 ? -20.124 -2.001 29.540 1.00 97.38 87 CYS A CA 1
ATOM 679 C C . CYS A 1 87 ? -19.640 -0.662 30.106 1.00 97.38 87 CYS A C 1
ATOM 681 O O . CYS A 1 87 ? -18.759 -0.653 30.965 1.00 97.38 87 CYS A O 1
ATOM 683 N N . CYS A 1 88 ? -20.194 0.459 29.642 1.00 97.56 88 CYS A N 1
ATOM 684 C CA . CYS A 1 88 ? -19.726 1.798 29.981 1.00 97.56 88 CYS A CA 1
ATOM 685 C C . CYS A 1 88 ? -20.842 2.709 30.503 1.00 97.56 88 CYS A C 1
ATOM 687 O O . CYS A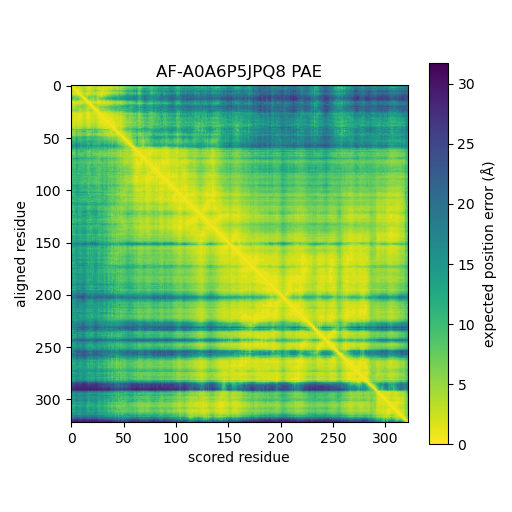 1 88 ? -21.894 2.861 29.891 1.00 97.56 88 CYS A O 1
ATOM 689 N N . LEU A 1 89 ? -20.588 3.366 31.634 1.00 96.56 89 LEU A N 1
ATOM 690 C CA . LEU A 1 89 ? -21.496 4.341 32.228 1.00 96.56 89 LEU A CA 1
ATOM 691 C C . LEU A 1 89 ? -21.319 5.731 31.591 1.00 96.56 89 LEU A C 1
ATOM 693 O O . LEU A 1 89 ? -20.210 6.077 31.179 1.00 96.56 89 LEU A O 1
ATOM 697 N N . PRO A 1 90 ? -22.349 6.604 31.636 1.00 95.94 90 PRO A N 1
ATOM 698 C CA . PRO A 1 90 ? -22.239 8.006 31.206 1.00 95.94 90 PRO A CA 1
ATOM 699 C C . PRO A 1 90 ? -21.162 8.833 31.930 1.00 95.94 90 PRO A C 1
ATOM 701 O O . PRO A 1 90 ? -20.882 9.959 31.538 1.00 95.94 90 PRO A O 1
ATOM 704 N N . THR A 1 91 ? -20.585 8.300 33.008 1.00 95.56 91 THR A N 1
ATOM 705 C CA . THR A 1 91 ? -19.477 8.891 33.770 1.00 95.56 91 THR A CA 1
ATOM 706 C C . THR A 1 91 ? -18.095 8.462 33.263 1.00 95.56 91 THR A C 1
ATOM 708 O O . THR A 1 91 ? -17.104 8.714 33.946 1.00 95.56 91 THR A O 1
ATOM 711 N N . CYS A 1 92 ? -18.018 7.801 32.100 1.00 96.12 92 CYS A N 1
ATOM 712 C CA . CYS A 1 92 ? -16.787 7.267 31.506 1.00 96.12 92 CYS A CA 1
ATOM 713 C C . CYS A 1 92 ? -16.049 6.265 32.409 1.00 96.12 92 CYS A C 1
ATOM 715 O O . CYS A 1 92 ? -14.816 6.182 32.444 1.00 96.12 92 CYS A O 1
ATOM 717 N N . ARG A 1 93 ? -16.843 5.493 33.157 1.00 96.31 93 ARG A N 1
ATOM 718 C CA . ARG A 1 93 ? -16.408 4.388 34.013 1.00 96.31 93 ARG A CA 1
ATOM 719 C C . ARG A 1 93 ? -17.038 3.085 33.561 1.00 96.31 93 ARG A C 1
ATOM 721 O O . ARG A 1 93 ? -18.167 3.084 33.070 1.00 96.31 93 ARG A O 1
ATOM 728 N N . MET A 1 94 ? -16.336 1.983 33.776 1.00 96.56 94 MET A N 1
ATOM 729 C CA . MET A 1 94 ? -16.864 0.656 33.486 1.00 96.56 94 MET A CA 1
ATOM 730 C C . MET A 1 94 ? -18.069 0.333 34.374 1.00 96.56 94 MET A C 1
ATOM 732 O O . MET A 1 94 ? -18.144 0.723 35.544 1.00 96.56 94 MET A O 1
ATOM 736 N N . THR A 1 95 ? -19.016 -0.426 33.829 1.00 97.12 95 THR A N 1
ATOM 737 C CA . THR A 1 95 ? -20.051 -1.078 34.635 1.00 97.12 95 THR A CA 1
ATOM 738 C C . THR A 1 95 ? -19.428 -2.176 35.506 1.00 97.12 95 THR A C 1
ATOM 740 O O . THR A 1 95 ? -18.334 -2.682 35.245 1.00 97.12 95 THR A O 1
ATOM 743 N N . ARG A 1 96 ? -20.107 -2.557 36.595 1.00 96.38 96 ARG A N 1
ATOM 744 C CA . ARG A 1 96 ? -19.579 -3.561 37.529 1.00 96.38 96 ARG A CA 1
ATOM 745 C C . ARG A 1 96 ? -19.374 -4.904 36.818 1.00 96.38 96 ARG A C 1
ATOM 747 O O . ARG A 1 96 ? -20.327 -5.479 36.308 1.00 96.38 96 ARG A O 1
ATOM 754 N N . GLY A 1 97 ? -18.147 -5.424 36.871 1.00 95.19 97 GLY A N 1
ATOM 755 C CA . GLY A 1 97 ? -17.766 -6.693 36.239 1.00 95.19 97 GLY A CA 1
ATOM 756 C C . GLY A 1 97 ? -17.243 -6.553 34.807 1.00 95.19 97 GLY A C 1
ATOM 757 O O . GLY A 1 97 ? -16.726 -7.529 34.270 1.00 95.19 97 GLY A O 1
ATOM 758 N N . SER A 1 98 ? -17.314 -5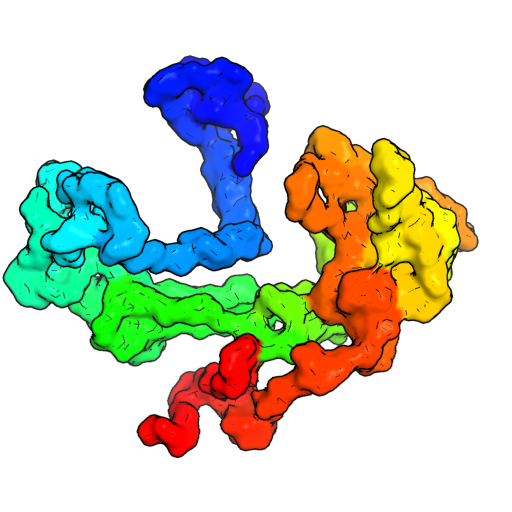.362 34.213 1.00 97.50 98 SER A N 1
ATOM 759 C CA . SER A 1 98 ? -16.767 -5.082 32.885 1.00 97.50 98 SER A CA 1
ATOM 760 C C . SER A 1 98 ? -15.271 -4.797 32.961 1.00 97.50 98 SER A C 1
ATOM 762 O O . SER A 1 98 ? -14.817 -4.026 33.804 1.00 97.50 98 SER A O 1
ATOM 764 N N . VAL A 1 99 ? -14.502 -5.414 32.063 1.00 96.44 99 VAL A N 1
ATOM 765 C CA . VAL A 1 99 ? -13.050 -5.177 31.915 1.00 96.44 99 VAL A CA 1
ATOM 766 C C . VAL A 1 99 ? -12.714 -4.456 30.609 1.00 96.44 99 VAL A C 1
ATOM 768 O O . VAL A 1 99 ? -11.592 -3.991 30.411 1.00 96.44 99 VAL A O 1
ATOM 771 N N . CYS A 1 100 ? -13.690 -4.350 29.708 1.00 95.25 100 CYS A N 1
ATOM 772 C CA . CYS A 1 100 ? -13.616 -3.575 28.481 1.00 95.25 100 CYS A CA 1
ATOM 773 C C . CYS A 1 100 ? -15.006 -3.093 28.063 1.00 95.25 100 CYS A C 1
ATOM 775 O O . CYS A 1 100 ? -16.010 -3.668 28.477 1.00 95.25 100 CYS A O 1
ATOM 777 N N . ALA A 1 101 ? -15.050 -2.074 27.202 1.00 94.38 101 ALA A N 1
ATOM 778 C CA . ALA A 1 101 ? -16.299 -1.564 26.632 1.00 94.38 101 ALA A CA 1
ATOM 779 C C . ALA A 1 101 ? -16.331 -1.556 25.097 1.00 94.38 101 ALA A C 1
ATOM 781 O O . ALA A 1 101 ? -17.395 -1.649 24.499 1.00 94.38 101 ALA A O 1
ATOM 782 N N . PHE A 1 102 ? -15.178 -1.466 24.434 1.00 90.69 102 PHE A N 1
ATOM 783 C CA . PHE A 1 102 ? -15.092 -1.381 22.977 1.00 90.69 102 PHE A CA 1
ATOM 784 C C . PHE A 1 102 ? -13.772 -1.958 22.472 1.00 90.69 102 PHE A C 1
ATOM 786 O O . PHE A 1 102 ? -12.875 -2.284 23.243 1.00 90.69 102 PHE A O 1
ATOM 793 N N . GLY A 1 103 ? -13.646 -2.050 21.150 1.00 90.56 103 GLY A N 1
ATOM 794 C CA . GLY A 1 103 ? -12.461 -2.571 20.479 1.00 90.56 103 GLY A CA 1
ATOM 795 C C . GLY A 1 103 ? -12.660 -3.993 19.946 1.00 90.56 103 GLY A C 1
ATOM 796 O O . GLY A 1 103 ? -13.564 -4.706 20.373 1.00 90.56 103 GLY A O 1
ATOM 797 N N . PRO A 1 104 ? -11.821 -4.422 18.988 1.00 93.62 104 PRO A N 1
ATOM 798 C CA . PRO A 1 104 ? -11.998 -5.690 18.272 1.00 93.62 104 PRO A CA 1
ATOM 799 C C . PRO A 1 104 ? -11.727 -6.936 19.138 1.00 93.62 104 PRO A C 1
ATOM 801 O O . PRO A 1 104 ? -12.024 -8.058 18.718 1.00 93.62 104 PRO A O 1
ATOM 804 N N . CYS A 1 105 ? -11.160 -6.744 20.335 1.00 96.50 105 CYS A N 1
ATOM 805 C CA . CYS A 1 105 ? -10.926 -7.782 21.337 1.00 96.50 105 CYS A CA 1
ATOM 806 C C . CYS A 1 105 ? -11.819 -7.643 22.577 1.00 96.50 105 CYS A C 1
ATOM 808 O O . CYS A 1 105 ? -11.503 -8.235 23.606 1.00 96.50 105 CYS A O 1
ATOM 810 N N . CYS A 1 106 ? -12.922 -6.896 22.490 1.00 96.56 106 CYS A N 1
ATOM 811 C CA . CYS A 1 106 ? -13.936 -6.822 23.536 1.00 96.56 106 CYS A CA 1
ATOM 812 C C . CYS A 1 106 ? -15.236 -7.475 23.062 1.00 96.56 106 CYS A C 1
ATOM 814 O O . CYS A 1 106 ? -15.762 -7.118 22.010 1.00 96.56 106 CYS A O 1
ATOM 816 N N . GLU A 1 107 ? -15.753 -8.428 23.830 1.00 96.75 107 GLU A N 1
ATOM 817 C CA . GLU A 1 107 ? -16.998 -9.135 23.538 1.00 96.75 107 GLU A CA 1
ATOM 818 C C . GLU A 1 107 ? -17.745 -9.380 24.849 1.00 96.75 107 GLU A C 1
ATOM 820 O O . GLU A 1 107 ? -17.181 -9.910 25.803 1.00 96.75 107 GLU A O 1
ATOM 825 N N . GLY A 1 108 ? -18.999 -8.926 24.935 1.00 96.06 108 GLY A N 1
ATOM 826 C CA . GLY A 1 108 ? -19.792 -9.051 26.165 1.00 96.06 108 GLY A CA 1
ATOM 827 C C . GLY A 1 108 ? -19.142 -8.393 27.391 1.00 96.06 108 GLY A C 1
ATOM 828 O O . GLY A 1 108 ? -19.183 -8.955 28.481 1.00 96.06 108 GLY A O 1
ATOM 829 N N . CYS A 1 109 ? -18.499 -7.235 27.209 1.00 97.56 109 CYS A N 1
ATOM 830 C CA . CYS A 1 109 ? -17.742 -6.513 28.243 1.00 97.56 109 CYS A CA 1
ATOM 831 C C . CYS A 1 109 ? -16.529 -7.266 28.827 1.00 97.56 109 CYS A C 1
ATOM 833 O O . CYS A 1 109 ? -15.959 -6.847 29.840 1.00 97.56 109 CYS A O 1
ATOM 835 N N . GLN A 1 110 ? -16.123 -8.364 28.183 1.00 97.88 110 GLN A N 1
ATOM 836 C CA . GLN A 1 110 ? -14.966 -9.179 28.538 1.00 97.88 110 GLN A CA 1
ATOM 837 C C . GLN A 1 110 ? -13.943 -9.206 27.405 1.00 97.88 110 GLN A C 1
ATOM 839 O O . GLN A 1 110 ? -14.269 -9.018 26.229 1.00 97.88 110 GLN A O 1
ATOM 844 N N . PHE A 1 111 ? -12.679 -9.457 27.747 1.00 97.44 111 PHE A N 1
ATOM 845 C CA . PHE A 1 111 ? -11.670 -9.681 26.721 1.00 97.44 111 PHE A CA 1
ATOM 846 C C . PHE A 1 111 ? -11.974 -10.968 25.958 1.00 97.44 111 PHE A C 1
ATOM 848 O O . PHE A 1 111 ? -12.229 -12.019 26.548 1.00 97.44 111 PHE A O 1
ATOM 855 N N . ARG A 1 112 ? -11.892 -10.892 24.630 1.00 97.31 112 ARG A N 1
ATOM 856 C CA . ARG A 1 112 ? -11.975 -12.074 23.771 1.00 97.31 112 ARG A CA 1
ATOM 857 C C . ARG A 1 112 ? -10.835 -13.030 24.095 1.00 97.31 112 ARG A C 1
ATOM 859 O O . ARG A 1 112 ? -9.719 -12.602 24.395 1.00 97.31 112 ARG A O 1
ATOM 866 N N . LEU A 1 113 ? -11.109 -14.327 23.979 1.00 94.88 113 LEU A N 1
ATOM 867 C CA . LEU A 1 113 ? -10.132 -15.377 24.257 1.00 94.88 113 LEU A CA 1
ATOM 868 C C . LEU A 1 113 ? -8.852 -15.183 23.439 1.00 94.88 113 LEU A C 1
ATOM 870 O O . LEU A 1 113 ? -8.889 -14.755 22.278 1.00 94.88 113 LEU A O 1
ATOM 874 N N . ARG A 1 114 ? -7.713 -15.542 24.040 1.00 93.94 114 ARG A N 1
ATOM 875 C CA . ARG A 1 114 ? -6.420 -15.533 23.354 1.00 93.94 114 ARG A CA 1
ATOM 876 C C . ARG A 1 114 ? -6.501 -16.365 22.072 1.00 93.94 114 ARG A C 1
ATOM 878 O O . ARG A 1 114 ? -7.017 -17.476 22.094 1.00 93.94 114 ARG A O 1
ATOM 885 N N . GLY A 1 115 ? -5.976 -15.830 20.973 1.00 91.19 115 GLY A N 1
ATOM 886 C CA . GLY A 1 115 ? -6.035 -16.490 19.665 1.00 91.19 115 GLY A CA 1
ATOM 887 C C . GLY A 1 115 ? -7.308 -16.190 18.867 1.00 91.19 115 GLY A C 1
ATOM 888 O O . GLY A 1 115 ? -7.432 -16.651 17.737 1.00 91.19 115 GLY A O 1
ATOM 889 N N . SER A 1 116 ? -8.241 -15.390 19.396 1.00 93.94 116 SER A N 1
ATOM 890 C CA . SER A 1 116 ? -9.379 -14.895 18.611 1.00 93.94 116 SER A CA 1
ATOM 891 C C . SER A 1 116 ? -8.901 -13.905 17.552 1.00 93.94 116 SER A C 1
ATOM 893 O O . SER A 1 116 ? -8.242 -12.927 17.897 1.00 93.94 116 SER A O 1
ATOM 895 N N . VAL A 1 117 ? -9.249 -14.111 16.280 1.00 93.69 117 VAL A N 1
ATOM 896 C CA . VAL A 1 117 ? -8.892 -13.172 15.202 1.00 93.69 117 VAL A CA 1
ATOM 897 C C . VAL A 1 117 ? -9.571 -11.822 15.449 1.00 93.69 117 VAL A C 1
ATOM 899 O O . VAL A 1 117 ? -10.796 -11.751 15.591 1.00 93.69 117 VAL A O 1
ATOM 902 N N . CYS A 1 118 ? -8.776 -10.753 15.488 1.00 94.50 118 CYS A N 1
ATOM 903 C CA . CYS A 1 118 ? -9.247 -9.372 15.621 1.00 94.50 118 CYS A CA 1
ATOM 904 C C . CYS A 1 118 ? -8.980 -8.522 14.380 1.00 94.50 118 CYS A C 1
ATOM 906 O O . CYS A 1 118 ? -9.701 -7.550 14.150 1.00 94.50 118 CYS A O 1
ATOM 908 N N . ARG A 1 119 ? -8.007 -8.913 13.550 1.00 92.69 119 ARG A N 1
ATOM 909 C CA . ARG A 1 119 ? -7.834 -8.374 12.202 1.00 92.69 119 ARG A CA 1
ATOM 910 C C . ARG A 1 119 ? -7.524 -9.519 11.235 1.00 92.69 119 ARG A C 1
ATOM 912 O O . ARG A 1 119 ? -6.544 -10.229 11.442 1.00 92.69 119 ARG A O 1
ATOM 919 N N . PRO A 1 120 ? -8.339 -9.731 10.191 1.00 91.31 120 PRO A N 1
ATOM 920 C CA . PRO A 1 120 ? -8.004 -10.691 9.151 1.00 91.31 120 PRO A CA 1
ATOM 921 C C . PRO A 1 120 ? -6.870 -10.159 8.264 1.00 91.31 120 PRO A C 1
ATOM 923 O O . PRO A 1 120 ? -6.704 -8.945 8.096 1.00 91.31 120 PRO A O 1
ATOM 926 N N . SER A 1 121 ? -6.131 -11.083 7.650 1.00 91.44 121 SER A N 1
ATOM 927 C CA . SER A 1 121 ? -5.186 -10.748 6.585 1.00 91.44 121 SER A CA 1
ATOM 928 C C . SER A 1 121 ? -5.945 -10.217 5.363 1.00 91.44 121 SER A C 1
ATOM 930 O O . SER A 1 121 ? -6.965 -10.788 4.967 1.00 91.44 121 SER A O 1
ATOM 932 N N . LYS A 1 122 ? -5.479 -9.107 4.779 1.00 87.94 122 LYS A N 1
ATOM 933 C CA . LYS A 1 122 ? -6.109 -8.500 3.590 1.00 87.94 122 LYS A CA 1
ATOM 934 C C . LYS A 1 122 ? -5.538 -9.029 2.275 1.00 87.94 122 LYS A C 1
ATOM 936 O O . LYS A 1 122 ? -6.207 -8.929 1.250 1.00 87.94 122 LYS A O 1
ATOM 941 N N . ASP A 1 123 ? -4.305 -9.527 2.283 1.00 87.88 123 ASP A N 1
ATOM 942 C CA . ASP A 1 123 ? -3.615 -10.023 1.093 1.00 87.88 123 ASP A CA 1
ATOM 943 C C . ASP A 1 123 ? -2.505 -11.020 1.458 1.00 87.88 123 ASP A C 1
ATOM 945 O O . ASP A 1 123 ? -2.188 -11.255 2.619 1.00 87.88 123 ASP A O 1
ATOM 949 N N . GLU A 1 124 ? -1.897 -11.632 0.448 1.00 93.12 124 GLU A N 1
ATOM 950 C CA . GLU A 1 124 ? -0.890 -12.676 0.631 1.00 93.12 124 GLU A CA 1
ATOM 951 C C . GLU A 1 124 ? 0.402 -12.229 1.335 1.00 93.12 124 GLU A C 1
ATOM 953 O O . GLU A 1 124 ? 1.149 -13.099 1.778 1.00 93.12 124 GLU A O 1
ATOM 958 N N . CYS A 1 125 ? 0.692 -10.930 1.449 1.00 93.25 125 CYS A N 1
ATOM 959 C CA . CYS A 1 125 ? 1.869 -10.414 2.155 1.00 93.25 125 CYS A CA 1
ATOM 960 C C . CYS A 1 125 ? 1.571 -9.995 3.593 1.00 93.25 125 CYS A C 1
ATOM 962 O O . CYS A 1 125 ? 2.481 -9.623 4.331 1.00 93.25 125 CYS A O 1
ATOM 964 N N . ASP A 1 126 ? 0.320 -10.106 4.009 1.00 93.00 126 ASP A N 1
ATOM 965 C CA . ASP A 1 126 ? -0.178 -9.661 5.295 1.00 93.00 126 ASP A CA 1
ATOM 966 C C . ASP A 1 126 ? -0.518 -10.830 6.201 1.00 93.00 126 ASP A C 1
ATOM 968 O O . ASP A 1 126 ? -0.900 -11.911 5.739 1.00 93.00 126 ASP A O 1
ATOM 972 N N . LEU A 1 127 ? -0.389 -10.611 7.502 1.00 92.75 127 LEU A N 1
ATOM 973 C CA . LEU A 1 127 ? -0.704 -11.615 8.505 1.00 92.75 127 LEU A CA 1
ATOM 974 C C . LEU A 1 127 ? -1.986 -11.215 9.237 1.00 92.75 127 LEU A C 1
ATOM 976 O O . LEU A 1 127 ? -2.309 -10.037 9.304 1.00 92.75 127 LEU A O 1
ATOM 980 N N . PRO A 1 128 ? -2.781 -12.174 9.729 1.00 93.31 128 PRO A N 1
ATOM 981 C CA . PRO A 1 128 ? -3.857 -11.853 10.652 1.00 93.31 128 PRO A CA 1
ATOM 982 C C . PRO A 1 128 ? -3.284 -11.512 12.035 1.00 93.31 128 PRO A C 1
ATOM 984 O O . PRO A 1 128 ? -2.247 -12.042 12.433 1.00 93.31 128 PRO A O 1
ATOM 987 N N . GLU A 1 129 ? -4.004 -10.718 12.824 1.00 92.38 129 GLU A N 1
ATOM 988 C CA . GLU A 1 129 ? -3.709 -10.537 14.247 1.00 92.38 129 GLU A CA 1
ATOM 989 C C . GLU A 1 129 ? -4.808 -11.097 15.130 1.00 92.38 129 GLU A C 1
ATOM 991 O O . GLU A 1 129 ? -5.994 -11.172 14.781 1.00 92.38 129 GLU A O 1
ATOM 996 N N . TYR A 1 130 ? -4.369 -11.455 16.330 1.00 92.94 130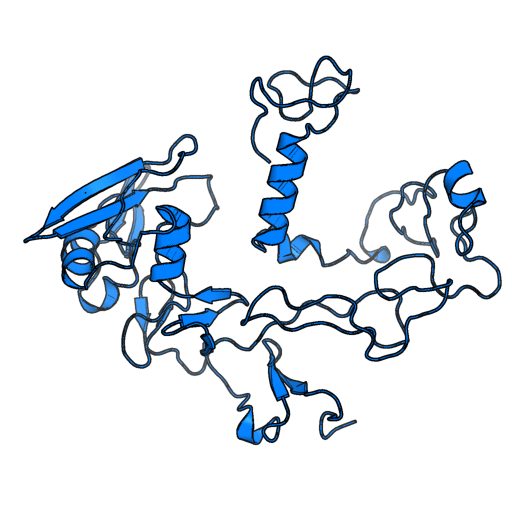 TYR A N 1
ATOM 997 C CA . TYR A 1 130 ? -5.155 -12.165 17.313 1.00 92.94 130 TYR A CA 1
ATOM 998 C C . TYR A 1 130 ? -5.197 -11.401 18.629 1.00 92.94 130 TYR A C 1
ATOM 1000 O O . TYR A 1 130 ? -4.239 -10.733 19.014 1.00 92.94 130 TYR A O 1
ATOM 1008 N N . CYS A 1 131 ? -6.296 -11.543 19.357 1.00 95.19 131 CYS A N 1
ATOM 1009 C CA . CYS A 1 131 ? -6.412 -11.063 20.722 1.00 95.19 131 CYS A CA 1
ATOM 1010 C C . CYS A 1 131 ? -5.440 -11.822 21.629 1.00 95.19 131 CYS A C 1
ATOM 1012 O O . CYS A 1 131 ? -5.281 -13.039 21.512 1.00 95.19 131 CYS A O 1
ATOM 1014 N N . ASN A 1 132 ? -4.809 -11.114 22.566 1.00 94.25 132 ASN A N 1
ATOM 1015 C CA . ASN A 1 132 ? -3.902 -11.717 23.548 1.00 94.25 132 ASN A CA 1
ATOM 1016 C C . ASN A 1 132 ? -4.635 -12.256 24.798 1.00 94.25 132 ASN A C 1
ATOM 1018 O O . ASN A 1 132 ? -4.028 -12.978 25.597 1.00 94.25 132 ASN A O 1
ATOM 1022 N N . GLY A 1 133 ? -5.927 -11.932 24.943 1.00 95.50 133 GLY A N 1
ATOM 1023 C CA . GLY A 1 133 ? -6.777 -12.291 26.082 1.00 95.50 133 GLY A CA 1
ATOM 1024 C C . GLY A 1 133 ? -6.681 -11.350 27.285 1.00 95.50 133 GLY A C 1
ATOM 1025 O O . GLY A 1 133 ? -7.317 -11.604 28.299 1.00 95.50 133 GLY A O 1
ATOM 1026 N N . THR A 1 134 ? -5.883 -10.284 27.201 1.00 95.38 134 THR A N 1
ATOM 1027 C CA . THR A 1 134 ? -5.620 -9.357 28.318 1.00 95.38 134 THR A CA 1
ATOM 1028 C C . THR A 1 134 ? -5.821 -7.890 27.948 1.00 95.38 134 THR A C 1
ATOM 1030 O O . THR A 1 134 ? -5.581 -7.004 28.763 1.00 95.38 134 THR A O 1
ATOM 1033 N N . SER A 1 135 ? -6.233 -7.617 26.712 1.00 93.19 135 SER A N 1
ATOM 1034 C CA . SER A 1 135 ? -6.460 -6.277 26.192 1.00 93.19 135 SER A CA 1
ATOM 1035 C C . SER A 1 135 ? -7.680 -6.265 25.281 1.00 93.19 135 SER A C 1
ATOM 1037 O O . SER A 1 135 ? -7.921 -7.209 24.527 1.00 93.19 135 SER A O 1
ATOM 1039 N N . MET A 1 136 ? -8.416 -5.155 25.307 1.00 92.62 136 MET A N 1
ATOM 1040 C CA . MET A 1 136 ? -9.517 -4.885 24.376 1.00 92.62 136 MET A CA 1
ATOM 1041 C C . MET A 1 136 ? -9.026 -4.516 22.967 1.00 92.62 136 MET A C 1
ATOM 1043 O O . MET A 1 136 ? -9.797 -4.505 22.000 1.00 92.62 136 MET A O 1
ATOM 1047 N N . TRP A 1 137 ? -7.728 -4.229 22.843 1.00 91.31 137 TRP A N 1
ATOM 1048 C CA . TRP A 1 137 ? -7.075 -3.871 21.596 1.00 91.31 137 TRP A CA 1
ATOM 1049 C C . TRP A 1 137 ? -6.469 -5.082 20.898 1.00 91.31 137 TRP A C 1
ATOM 1051 O O . TRP A 1 137 ? -5.858 -5.951 21.523 1.00 91.31 137 TRP A O 1
ATOM 1061 N N . CYS A 1 138 ? -6.609 -5.095 19.573 1.00 92.06 138 CYS A N 1
ATOM 1062 C CA . CYS A 1 138 ? -5.873 -6.024 18.727 1.00 92.06 138 CYS A CA 1
ATOM 1063 C C . CYS A 1 138 ? -4.372 -5.742 18.844 1.00 92.06 138 CYS A C 1
ATOM 1065 O O . CYS A 1 138 ? -3.966 -4.608 19.113 1.00 92.06 138 CYS A O 1
ATOM 1067 N N . GLN A 1 139 ? -3.554 -6.773 18.652 1.00 90.00 139 GLN A N 1
ATOM 1068 C CA . GLN A 1 139 ? -2.107 -6.589 18.605 1.00 90.00 139 GLN A CA 1
ATOM 1069 C C . GLN A 1 139 ? -1.714 -5.708 17.402 1.00 90.00 139 GLN A C 1
ATOM 1071 O O . GLN A 1 139 ? -2.499 -5.593 16.456 1.00 90.00 139 GLN A O 1
ATOM 1076 N N . PRO A 1 140 ? -0.537 -5.053 17.437 1.00 88.00 140 PRO A N 1
ATOM 1077 C CA . PRO A 1 140 ? -0.059 -4.250 16.315 1.00 88.00 140 PRO A CA 1
ATOM 1078 C C . PRO A 1 140 ? -0.018 -5.042 15.002 1.00 88.00 140 PRO A C 1
ATOM 1080 O O . PRO A 1 140 ? 0.351 -6.214 15.010 1.00 88.00 140 PRO A O 1
ATOM 1083 N N . ASP A 1 141 ? -0.363 -4.372 13.899 1.00 88.44 141 ASP A N 1
ATOM 1084 C CA . ASP A 1 141 ? -0.339 -4.920 12.536 1.00 88.44 141 ASP A CA 1
ATOM 1085 C C . ASP A 1 141 ? 1.080 -5.393 12.170 1.00 88.44 141 ASP A C 1
ATOM 1087 O O . ASP A 1 141 ? 2.053 -4.632 12.274 1.00 88.44 141 ASP A O 1
ATOM 1091 N N . VAL A 1 142 ? 1.193 -6.662 11.781 1.00 90.75 142 VAL A N 1
ATOM 1092 C CA . VAL A 1 142 ? 2.422 -7.287 11.299 1.00 90.75 142 VAL A CA 1
ATOM 1093 C C . VAL A 1 142 ? 2.193 -7.906 9.927 1.00 90.75 142 VAL A C 1
ATOM 1095 O O . VAL A 1 142 ? 1.125 -8.403 9.586 1.00 90.75 142 VAL A O 1
ATOM 1098 N N . TYR A 1 143 ? 3.251 -7.940 9.130 1.00 92.12 143 TYR A N 1
ATOM 1099 C CA . TYR A 1 143 ? 3.206 -8.469 7.773 1.00 92.12 143 TYR A CA 1
ATOM 1100 C C . TYR A 1 143 ? 4.327 -9.479 7.553 1.00 92.12 143 TYR A C 1
ATOM 1102 O O . TYR A 1 143 ? 5.277 -9.560 8.338 1.00 92.12 143 TYR A O 1
ATOM 1110 N N . LYS A 1 144 ? 4.210 -10.290 6.499 1.00 92.25 144 LYS A N 1
ATOM 1111 C CA . LYS A 1 144 ? 5.246 -11.262 6.134 1.00 92.25 144 LYS A CA 1
ATOM 1112 C C . LYS A 1 144 ? 6.551 -10.534 5.866 1.00 92.25 144 LYS A C 1
ATOM 1114 O O . LYS A 1 144 ? 6.553 -9.475 5.250 1.00 92.25 144 LYS A O 1
ATOM 1119 N N . GLN A 1 145 ? 7.660 -11.112 6.302 1.00 90.56 145 GLN A N 1
ATOM 1120 C CA . GLN A 1 145 ? 8.965 -10.495 6.115 1.00 90.56 145 GLN A CA 1
ATOM 1121 C C . GLN A 1 145 ? 9.228 -10.136 4.648 1.00 90.56 145 GLN A C 1
ATOM 1123 O O . GLN A 1 145 ? 8.828 -10.861 3.723 1.00 90.56 145 GLN A O 1
ATOM 1128 N N . ASP A 1 146 ? 9.952 -9.040 4.454 1.00 90.19 146 ASP A N 1
ATOM 1129 C CA . ASP A 1 146 ? 10.385 -8.618 3.132 1.00 90.19 146 ASP A CA 1
ATOM 1130 C C . ASP A 1 146 ? 11.210 -9.733 2.473 1.00 90.19 146 ASP A C 1
ATOM 1132 O O . ASP A 1 146 ? 12.012 -10.401 3.128 1.00 90.19 146 ASP A O 1
ATOM 1136 N N . GLY A 1 147 ? 11.000 -9.966 1.177 1.00 88.62 147 GLY A N 1
ATOM 1137 C CA . GLY A 1 147 ? 11.622 -11.090 0.466 1.00 88.62 147 GLY A CA 1
ATOM 1138 C C . GLY A 1 147 ? 10.745 -12.331 0.335 1.00 88.62 147 GLY A C 1
ATOM 1139 O O . GLY A 1 147 ? 11.057 -13.205 -0.474 1.00 88.62 147 GLY A O 1
ATOM 1140 N N . THR A 1 148 ? 9.635 -12.410 1.073 1.00 90.50 148 THR A N 1
ATOM 1141 C CA . THR A 1 148 ? 8.693 -13.529 0.933 1.00 90.50 148 THR A CA 1
ATOM 1142 C C . THR A 1 148 ? 8.089 -13.536 -0.478 1.00 90.50 148 THR A C 1
ATOM 1144 O O . THR A 1 148 ? 7.565 -12.506 -0.898 1.00 90.50 148 THR A O 1
ATOM 1147 N N . PRO A 1 149 ? 8.144 -14.650 -1.232 1.00 91.19 149 PRO A N 1
ATOM 1148 C CA . PRO A 1 149 ? 7.511 -14.731 -2.546 1.00 91.19 149 PRO A CA 1
ATOM 1149 C C . PRO A 1 149 ? 6.001 -14.489 -2.472 1.00 91.19 149 PRO A C 1
ATOM 1151 O O . PRO A 1 149 ? 5.341 -14.954 -1.541 1.00 91.19 149 PRO A O 1
ATOM 1154 N N . CYS A 1 150 ? 5.468 -13.782 -3.463 1.00 92.62 150 CYS A N 1
ATOM 1155 C CA . CYS A 1 150 ? 4.047 -13.481 -3.598 1.00 92.62 150 CYS A CA 1
ATOM 1156 C C . CYS A 1 150 ? 3.679 -13.397 -5.083 1.00 92.62 150 CYS A C 1
ATOM 1158 O O . CYS A 1 150 ? 4.543 -13.118 -5.921 1.00 92.62 150 CYS A O 1
ATOM 1160 N N . ALA A 1 151 ? 2.418 -13.651 -5.426 1.00 89.31 151 ALA A N 1
ATOM 1161 C CA . ALA A 1 151 ? 1.978 -13.797 -6.808 1.00 89.31 151 ALA A CA 1
ATOM 1162 C C . ALA A 1 151 ? 2.901 -14.756 -7.601 1.00 89.31 151 ALA A C 1
ATOM 1164 O O . ALA A 1 151 ? 3.508 -15.673 -7.045 1.00 89.31 151 ALA A O 1
ATOM 1165 N N . ARG A 1 152 ? 2.989 -14.591 -8.925 1.00 83.94 152 ARG A N 1
ATOM 1166 C CA . ARG A 1 152 ? 3.822 -15.457 -9.773 1.00 83.94 152 ARG A CA 1
ATOM 1167 C C . ARG A 1 152 ? 5.299 -15.049 -9.767 1.00 83.94 152 ARG A C 1
ATOM 1169 O O . ARG A 1 152 ? 6.163 -15.920 -9.736 1.00 83.94 152 ARG A O 1
ATOM 1176 N N . GLU A 1 153 ? 5.591 -13.749 -9.824 1.00 84.25 153 GLU A N 1
ATOM 1177 C CA . GLU A 1 153 ? 6.966 -13.220 -9.923 1.00 84.25 153 GLU A CA 1
ATOM 1178 C C . GLU A 1 153 ? 7.277 -12.131 -8.880 1.00 84.25 153 GLU A C 1
ATOM 1180 O O . GLU A 1 153 ? 8.394 -11.597 -8.842 1.00 84.25 153 GLU A O 1
ATOM 1185 N N . GLY A 1 154 ? 6.305 -11.835 -8.015 1.00 91.25 154 GLY A N 1
ATOM 1186 C CA . GLY A 1 154 ? 6.368 -10.779 -7.021 1.00 91.25 154 GLY A CA 1
ATOM 1187 C C . GLY A 1 154 ? 7.114 -11.168 -5.748 1.00 91.25 154 GLY A C 1
ATOM 1188 O O . GLY A 1 154 ? 7.437 -12.331 -5.477 1.00 91.25 154 GLY A O 1
ATOM 1189 N N . ILE A 1 155 ? 7.415 -10.145 -4.955 1.00 91.94 155 ILE A N 1
ATOM 1190 C CA . ILE A 1 155 ? 8.034 -10.283 -3.638 1.00 91.94 155 ILE A CA 1
ATOM 1191 C C . ILE A 1 155 ? 7.318 -9.351 -2.657 1.00 91.94 155 ILE A C 1
ATOM 1193 O O . ILE A 1 155 ? 7.035 -8.199 -2.983 1.00 91.94 155 ILE A O 1
ATOM 1197 N N . CYS A 1 156 ? 7.038 -9.831 -1.447 1.00 92.25 156 CYS A N 1
ATOM 1198 C CA . CYS A 1 156 ? 6.546 -8.997 -0.362 1.00 92.25 156 CYS A CA 1
ATOM 1199 C C . CYS A 1 156 ? 7.614 -7.982 0.042 1.00 92.25 156 CYS A C 1
ATOM 1201 O O . CYS A 1 156 ? 8.758 -8.349 0.315 1.00 92.25 156 CYS A O 1
ATOM 1203 N N . TYR A 1 157 ? 7.233 -6.712 0.099 1.00 91.38 157 TYR A N 1
ATOM 1204 C CA . TYR A 1 157 ? 8.076 -5.640 0.607 1.00 91.38 157 TYR A CA 1
ATOM 1205 C C . TYR A 1 157 ? 7.206 -4.562 1.247 1.00 91.38 157 TYR A C 1
ATOM 1207 O O . TYR A 1 157 ? 6.280 -4.053 0.606 1.00 91.38 157 TYR A O 1
ATOM 1215 N N . GLY A 1 158 ? 7.477 -4.241 2.512 1.00 88.81 158 GLY A N 1
ATOM 1216 C CA . GLY A 1 158 ? 6.681 -3.289 3.289 1.00 88.81 158 GLY A CA 1
ATOM 1217 C C . GLY A 1 158 ? 5.223 -3.726 3.464 1.00 88.81 158 GLY A C 1
ATOM 1218 O O . GLY A 1 158 ? 4.334 -2.883 3.484 1.00 88.81 158 GLY A O 1
ATOM 1219 N N . GLY A 1 159 ? 4.964 -5.037 3.509 1.00 89.62 159 GLY A N 1
ATOM 1220 C CA . GLY A 1 159 ? 3.619 -5.605 3.665 1.00 89.62 159 GLY A CA 1
ATOM 1221 C C . GLY A 1 159 ? 2.767 -5.611 2.398 1.00 89.62 159 GLY A C 1
ATOM 1222 O O . GLY A 1 159 ? 1.580 -5.913 2.459 1.00 89.62 159 GLY A O 1
ATOM 1223 N N . HIS A 1 160 ? 3.367 -5.313 1.246 1.00 89.50 160 HIS A N 1
ATOM 1224 C CA . HIS A 1 160 ? 2.705 -5.325 -0.052 1.00 89.50 160 HIS A CA 1
ATOM 1225 C C . HIS A 1 160 ? 3.401 -6.279 -1.014 1.00 89.50 160 HIS A C 1
ATOM 1227 O O . HIS A 1 160 ? 4.630 -6.322 -1.065 1.00 89.50 160 HIS A O 1
ATOM 1233 N N . CYS A 1 161 ? 2.623 -6.993 -1.830 1.00 92.50 161 CYS A N 1
ATOM 1234 C CA . CYS A 1 161 ? 3.189 -7.761 -2.933 1.00 92.50 161 CYS A CA 1
ATOM 1235 C C . CYS A 1 161 ? 3.633 -6.826 -4.063 1.00 92.50 161 CYS A C 1
ATOM 1237 O O . CYS A 1 161 ? 2.785 -6.216 -4.723 1.00 92.50 161 CYS A O 1
ATOM 1239 N N . GLN A 1 162 ? 4.947 -6.718 -4.268 1.00 93.75 162 GLN A N 1
ATOM 1240 C CA . GLN A 1 162 ? 5.558 -5.901 -5.312 1.00 93.75 162 GLN A CA 1
ATOM 1241 C C . GLN A 1 162 ? 5.676 -6.709 -6.602 1.00 93.75 162 GLN A C 1
ATOM 1243 O O . GLN A 1 162 ? 6.529 -7.590 -6.724 1.00 93.75 162 GLN A O 1
ATOM 1248 N N . ASP A 1 163 ? 4.814 -6.397 -7.564 1.00 93.50 163 ASP A N 1
ATOM 1249 C CA . ASP A 1 163 ? 4.744 -7.044 -8.872 1.00 93.50 163 ASP A CA 1
ATOM 1250 C C . ASP A 1 163 ? 4.467 -5.984 -9.952 1.00 93.50 163 ASP A C 1
ATOM 1252 O O . ASP A 1 163 ? 3.556 -5.163 -9.817 1.00 93.50 163 ASP A O 1
ATOM 1256 N N . LEU A 1 164 ? 5.262 -5.986 -11.028 1.00 94.88 164 LEU A N 1
ATOM 1257 C CA . LEU A 1 164 ? 5.153 -4.974 -12.086 1.00 94.88 164 LEU A CA 1
ATOM 1258 C C . LEU A 1 164 ? 3.846 -5.081 -12.877 1.00 94.88 164 LEU A C 1
ATOM 1260 O O . LEU A 1 164 ? 3.327 -4.056 -13.316 1.00 94.88 164 LEU A O 1
ATOM 1264 N N . ASN A 1 165 ? 3.300 -6.287 -13.070 1.00 94.75 165 ASN A N 1
ATOM 1265 C CA . ASN A 1 165 ? 2.011 -6.439 -13.742 1.00 94.75 165 ASN A CA 1
ATOM 1266 C C . ASN A 1 165 ? 0.903 -5.867 -12.869 1.00 94.75 165 ASN A C 1
ATOM 1268 O O . ASN A 1 165 ? 0.063 -5.126 -13.369 1.00 94.75 165 ASN A O 1
ATOM 1272 N N . LYS A 1 166 ? 0.939 -6.136 -11.560 1.00 92.94 166 LYS A N 1
ATOM 1273 C CA . LYS A 1 166 ? -0.007 -5.542 -10.613 1.00 92.94 166 LYS A CA 1
ATOM 1274 C C . LYS A 1 166 ? 0.061 -4.013 -10.640 1.00 92.94 166 LYS A C 1
ATOM 1276 O O . LYS A 1 166 ? -0.979 -3.368 -10.730 1.00 92.94 166 LYS A O 1
ATOM 1281 N N . GLN A 1 167 ? 1.263 -3.436 -10.654 1.00 93.88 167 GLN A N 1
ATOM 1282 C CA . GLN A 1 167 ? 1.427 -1.985 -10.746 1.00 93.88 167 GLN A CA 1
ATOM 1283 C C . GLN A 1 167 ? 0.916 -1.423 -12.086 1.00 93.88 167 GLN A C 1
ATOM 1285 O O . GLN A 1 167 ? 0.269 -0.377 -12.108 1.00 93.88 167 GLN A O 1
ATOM 1290 N N . CYS A 1 168 ? 1.129 -2.130 -13.201 1.00 95.12 168 CYS A N 1
ATOM 1291 C CA . CYS A 1 168 ? 0.532 -1.765 -14.487 1.00 95.12 168 CYS A CA 1
ATOM 1292 C C . CYS A 1 168 ? -0.997 -1.815 -14.453 1.00 95.12 168 CYS A C 1
ATOM 1294 O O . CYS A 1 168 ? -1.635 -0.887 -14.945 1.00 95.12 168 CYS A O 1
ATOM 1296 N N . VAL A 1 169 ? -1.582 -2.838 -13.828 1.00 92.56 169 VAL A N 1
ATOM 1297 C CA . VAL A 1 169 ? -3.035 -2.954 -13.663 1.00 92.56 169 VAL A CA 1
ATOM 1298 C C . VAL A 1 169 ? -3.601 -1.813 -12.821 1.00 92.56 169 VAL A C 1
ATOM 1300 O O . VAL A 1 169 ? -4.632 -1.243 -13.174 1.00 92.56 169 VAL A O 1
ATOM 1303 N N . GLU A 1 170 ? -2.919 -1.433 -11.742 1.00 89.44 170 GLU A N 1
ATOM 1304 C CA . GLU A 1 170 ? -3.322 -0.312 -10.887 1.00 89.44 170 GLU A CA 1
ATOM 1305 C C . GLU A 1 170 ? -3.260 1.042 -11.612 1.00 89.44 170 GLU A C 1
ATOM 1307 O O . GLU A 1 170 ? -4.087 1.914 -11.346 1.00 89.44 170 GLU A O 1
ATOM 1312 N N . ILE A 1 171 ? -2.297 1.230 -12.524 1.00 90.81 171 ILE A N 1
ATOM 1313 C CA . ILE A 1 171 ? -2.110 2.495 -13.252 1.00 90.81 171 ILE A CA 1
ATOM 1314 C C . ILE A 1 171 ? -2.983 2.583 -14.504 1.00 90.81 171 ILE A C 1
ATOM 1316 O O . ILE A 1 171 ? -3.507 3.658 -14.778 1.00 90.81 171 ILE A O 1
ATOM 1320 N N . PHE A 1 172 ? -3.097 1.499 -15.277 1.00 92.31 172 PHE A N 1
ATOM 1321 C CA . PHE A 1 172 ? -3.655 1.489 -16.636 1.00 92.31 172 PHE A CA 1
ATOM 1322 C C . PHE A 1 172 ? -4.891 0.592 -16.809 1.00 92.31 172 PHE A C 1
ATOM 1324 O O . PHE A 1 172 ? -5.516 0.629 -17.866 1.00 92.31 172 PHE A O 1
ATOM 1331 N N . GLY A 1 173 ? -5.275 -0.188 -15.796 1.00 90.69 173 GLY A N 1
ATOM 1332 C CA . GLY A 1 173 ? -6.437 -1.078 -15.839 1.00 90.69 173 GLY A CA 1
ATOM 1333 C C . GLY A 1 173 ? -6.097 -2.548 -16.104 1.00 90.69 173 GLY A C 1
ATOM 1334 O O . GLY A 1 173 ? -4.961 -2.917 -16.386 1.00 90.69 173 GLY A O 1
ATOM 1335 N N . LYS A 1 174 ? -7.111 -3.411 -15.985 1.00 91.00 174 LYS A N 1
ATOM 1336 C CA . LYS A 1 174 ? -6.979 -4.876 -15.844 1.00 91.00 174 LYS A CA 1
ATOM 1337 C C . LYS A 1 174 ? -6.204 -5.594 -16.959 1.00 91.00 174 LYS A C 1
ATOM 1339 O O . LYS A 1 174 ? -5.654 -6.658 -16.700 1.00 91.00 174 LYS A O 1
ATOM 1344 N N . GLU A 1 175 ? -6.171 -5.060 -18.177 1.00 93.56 175 GLU A N 1
ATOM 1345 C CA . GLU A 1 175 ? -5.477 -5.676 -19.317 1.00 93.56 175 GLU A CA 1
ATOM 1346 C C . GLU A 1 175 ? -4.004 -5.280 -19.432 1.00 93.56 175 GLU A C 1
ATOM 1348 O O . GLU A 1 175 ? -3.251 -5.918 -20.175 1.00 93.56 175 GLU A O 1
ATOM 1353 N N . ALA A 1 176 ? -3.589 -4.244 -18.702 1.00 95.31 176 ALA A N 1
ATOM 1354 C CA . ALA A 1 176 ? -2.227 -3.755 -18.742 1.00 95.31 176 ALA A CA 1
ATOM 1355 C C . ALA A 1 176 ? -1.263 -4.760 -18.105 1.00 95.31 176 ALA A C 1
ATOM 1357 O O . ALA A 1 176 ? -1.521 -5.330 -17.046 1.00 95.31 176 ALA A O 1
ATOM 1358 N N . ILE A 1 177 ? -0.114 -4.940 -18.746 1.00 95.75 177 ILE A N 1
ATOM 1359 C CA . ILE A 1 177 ? 0.963 -5.807 -18.264 1.00 95.75 177 ILE A CA 1
ATOM 1360 C C . ILE A 1 177 ? 2.274 -5.037 -18.230 1.00 95.75 177 ILE A C 1
ATOM 1362 O O . ILE A 1 177 ? 2.434 -4.047 -18.947 1.00 95.75 177 ILE A O 1
ATOM 1366 N N . SER A 1 178 ? 3.228 -5.510 -17.432 1.00 96.25 178 SER A N 1
ATOM 1367 C CA . SER A 1 178 ? 4.591 -4.989 -17.461 1.00 96.25 178 SER A CA 1
ATOM 1368 C C . SER A 1 178 ? 5.174 -5.136 -18.861 1.00 96.25 178 SER A C 1
ATOM 1370 O O . SER A 1 178 ? 5.063 -6.190 -19.494 1.00 96.25 178 SER A O 1
ATOM 1372 N N . ALA A 1 179 ? 5.772 -4.057 -19.356 1.00 96.69 179 ALA A N 1
ATOM 1373 C CA . ALA A 1 179 ? 6.375 -4.051 -20.672 1.00 96.69 179 ALA A CA 1
ATOM 1374 C C . ALA A 1 179 ? 7.642 -4.910 -20.723 1.00 96.69 179 ALA A C 1
ATOM 1376 O O . ALA A 1 179 ? 8.296 -5.202 -19.719 1.00 96.69 179 ALA A O 1
ATOM 1377 N N . ARG A 1 180 ? 8.046 -5.264 -21.940 1.00 95.44 180 ARG A N 1
ATOM 1378 C CA . ARG A 1 180 ? 9.321 -5.945 -22.178 1.00 95.44 180 ARG A CA 1
ATOM 1379 C C . ARG A 1 180 ? 10.501 -5.037 -21.832 1.00 95.44 180 ARG A C 1
ATOM 1381 O O . ARG A 1 180 ? 10.412 -3.811 -21.900 1.00 95.44 180 ARG A O 1
ATOM 1388 N N . ASP A 1 181 ? 11.653 -5.646 -21.562 1.00 94.88 181 ASP A N 1
ATOM 1389 C CA . ASP A 1 181 ? 12.908 -4.948 -21.251 1.00 94.88 181 ASP A CA 1
ATOM 1390 C C . ASP A 1 181 ? 13.289 -3.906 -22.306 1.00 94.88 181 ASP A C 1
ATOM 1392 O O . ASP A 1 181 ? 13.873 -2.879 -21.977 1.00 94.88 181 ASP A O 1
ATOM 1396 N N . SER A 1 182 ? 12.944 -4.148 -23.572 1.00 95.50 182 SER A N 1
ATOM 1397 C CA . SER A 1 182 ? 13.161 -3.208 -24.670 1.00 95.50 182 SER A CA 1
ATOM 1398 C C . SER A 1 182 ? 12.417 -1.884 -24.469 1.00 95.50 182 SER A C 1
ATOM 1400 O O . SER A 1 182 ? 13.020 -0.827 -24.635 1.00 95.50 182 SER A O 1
ATOM 1402 N N . CYS A 1 183 ? 11.153 -1.924 -24.037 1.00 97.00 183 CYS A N 1
ATOM 1403 C CA . CYS A 1 183 ? 10.379 -0.730 -23.695 1.00 97.00 183 CYS A CA 1
ATOM 1404 C C . CYS A 1 183 ? 10.966 -0.011 -22.476 1.00 97.00 183 CYS A C 1
ATOM 1406 O O . CYS A 1 183 ? 11.124 1.208 -22.507 1.00 97.00 183 CYS A O 1
ATOM 1408 N N . TYR A 1 184 ? 11.342 -0.749 -21.426 1.00 97.75 184 TYR A N 1
ATOM 1409 C CA . TYR A 1 184 ? 11.995 -0.156 -20.255 1.00 97.75 184 TYR A CA 1
ATOM 1410 C C . TYR A 1 184 ? 13.306 0.537 -20.631 1.00 97.75 184 TYR A C 1
ATOM 1412 O O . TYR A 1 184 ? 13.504 1.690 -20.259 1.00 97.75 184 TYR A O 1
ATOM 1420 N N . ARG A 1 185 ? 14.177 -0.111 -21.416 1.00 96.88 185 ARG A N 1
ATOM 1421 C CA . ARG A 1 185 ? 15.417 0.505 -21.913 1.00 96.88 185 ARG A CA 1
ATOM 1422 C C . ARG A 1 185 ? 15.136 1.741 -22.751 1.00 96.88 185 ARG A C 1
ATOM 1424 O O . ARG A 1 185 ? 15.745 2.780 -22.516 1.00 96.88 185 ARG A O 1
ATOM 1431 N N . PHE A 1 186 ? 14.210 1.647 -23.702 1.00 96.75 186 PHE A N 1
ATOM 1432 C CA . PHE A 1 186 ? 13.885 2.750 -24.599 1.00 96.75 186 PHE A CA 1
ATOM 1433 C C . PHE A 1 186 ? 13.351 3.974 -23.851 1.00 96.75 186 PHE A C 1
ATOM 1435 O O . PHE A 1 186 ? 13.814 5.081 -24.112 1.00 96.75 186 PHE A O 1
ATOM 1442 N N . MET A 1 187 ? 12.418 3.773 -22.917 1.00 97.56 187 MET A N 1
ATOM 1443 C CA . MET A 1 187 ? 11.778 4.859 -22.174 1.00 97.56 187 MET A CA 1
ATOM 1444 C C . MET A 1 187 ? 12.706 5.399 -21.080 1.00 97.56 187 MET A C 1
ATOM 1446 O O . MET A 1 187 ? 13.021 6.583 -21.058 1.00 97.56 187 MET A O 1
ATOM 1450 N N . ASN A 1 188 ? 13.205 4.539 -20.187 1.00 98.12 188 ASN A N 1
ATOM 1451 C CA . ASN A 1 188 ? 13.924 4.983 -18.989 1.00 98.12 188 ASN A CA 1
ATOM 1452 C C . ASN A 1 188 ? 15.363 5.463 -19.246 1.00 98.12 188 ASN A C 1
ATOM 1454 O O . ASN A 1 188 ? 15.939 6.133 -18.388 1.00 98.12 188 ASN A O 1
ATOM 1458 N N . SER A 1 189 ? 15.943 5.184 -20.418 1.00 97.19 189 SER A N 1
ATOM 1459 C CA . SER A 1 189 ? 17.221 5.789 -20.830 1.00 97.19 189 SER A CA 1
ATOM 1460 C C . SER A 1 189 ? 17.093 7.250 -21.274 1.00 97.19 189 SER A C 1
ATOM 1462 O O . SER A 1 189 ? 18.113 7.931 -21.361 1.00 97.19 189 SER A O 1
ATOM 1464 N N . LYS A 1 190 ? 15.875 7.756 -21.531 1.00 96.38 190 LYS A N 1
ATOM 1465 C CA . LYS A 1 190 ? 15.673 9.136 -22.000 1.00 96.38 190 LYS A CA 1
ATOM 1466 C C . LYS A 1 190 ? 16.018 10.181 -20.950 1.00 96.38 190 LYS A C 1
ATOM 1468 O O . LYS A 1 190 ? 16.562 11.217 -21.312 1.00 96.38 190 LYS A O 1
ATOM 1473 N N . GLY A 1 191 ? 15.744 9.907 -19.673 1.00 95.50 191 GLY A N 1
ATOM 1474 C CA . GLY A 1 191 ? 15.928 10.901 -18.618 1.00 95.50 191 GLY A CA 1
ATOM 1475 C C . GLY A 1 191 ? 14.964 12.071 -18.791 1.00 95.50 191 GLY A C 1
ATOM 1476 O O . GLY A 1 191 ? 15.375 13.225 -18.756 1.00 95.50 191 GLY A O 1
ATOM 1477 N N . ASP A 1 192 ? 13.685 11.770 -19.004 1.00 93.94 192 ASP A N 1
ATOM 1478 C CA . ASP A 1 192 ? 12.613 12.755 -19.134 1.00 93.94 192 ASP A CA 1
ATOM 1479 C C . ASP A 1 192 ? 11.490 12.491 -18.120 1.00 93.94 192 ASP A C 1
ATOM 1481 O O . ASP A 1 192 ? 11.588 11.615 -17.259 1.00 93.94 192 ASP A O 1
ATOM 1485 N N . ARG A 1 193 ? 10.401 13.257 -18.210 1.00 91.38 193 ARG A N 1
ATOM 1486 C CA . ARG A 1 193 ? 9.245 13.165 -17.307 1.00 91.38 193 ARG A CA 1
ATOM 1487 C C . ARG A 1 193 ? 8.610 11.767 -17.253 1.00 91.38 193 ARG A C 1
ATOM 1489 O O . ARG A 1 193 ? 8.082 11.387 -16.209 1.00 91.38 193 ARG A O 1
ATOM 1496 N N . PHE A 1 194 ? 8.667 11.002 -18.340 1.00 93.94 194 PHE A N 1
ATOM 1497 C CA . PHE A 1 194 ? 7.992 9.710 -18.480 1.00 93.94 194 PHE A CA 1
ATOM 1498 C C . PHE A 1 194 ? 8.937 8.514 -18.378 1.00 93.94 194 PHE A C 1
ATOM 1500 O O . PHE A 1 194 ? 8.468 7.405 -18.121 1.00 93.94 194 PHE A O 1
ATOM 1507 N N . GLY A 1 195 ? 10.246 8.728 -18.526 1.00 96.00 195 GLY A N 1
ATOM 1508 C CA . GLY A 1 195 ? 11.255 7.694 -18.359 1.00 96.00 195 GLY A CA 1
ATOM 1509 C C . GLY A 1 195 ? 12.534 8.208 -17.704 1.00 96.00 195 GLY A C 1
ATOM 1510 O O . GLY A 1 195 ? 13.347 8.882 -18.336 1.00 96.00 195 GLY A O 1
ATOM 1511 N N . ASN A 1 196 ? 12.733 7.869 -16.429 1.00 96.19 196 ASN A N 1
ATOM 1512 C CA . ASN A 1 196 ? 13.869 8.322 -15.623 1.00 96.19 196 ASN A CA 1
ATOM 1513 C C . ASN A 1 196 ? 14.114 7.426 -14.397 1.00 96.19 196 ASN A C 1
ATOM 1515 O O . ASN A 1 196 ? 13.239 6.664 -13.985 1.00 96.19 196 ASN A O 1
ATOM 1519 N N . CYS A 1 197 ? 15.289 7.570 -13.779 1.00 96.12 197 CYS A N 1
ATOM 1520 C CA . CYS A 1 197 ? 15.670 6.950 -12.502 1.00 96.12 197 CYS A CA 1
ATOM 1521 C C . CYS A 1 197 ? 15.635 7.962 -11.346 1.00 96.12 197 CYS A C 1
ATOM 1523 O O . CYS A 1 197 ? 16.446 7.925 -10.421 1.00 96.12 197 CYS A O 1
ATOM 1525 N N . GLY A 1 198 ? 14.670 8.880 -11.388 1.00 91.50 198 GLY A N 1
ATOM 1526 C CA . GLY A 1 198 ? 14.537 9.987 -10.456 1.00 91.50 198 GLY A CA 1
ATOM 1527 C C . GLY A 1 198 ? 14.918 11.323 -11.070 1.00 91.50 198 GLY A C 1
ATOM 1528 O O . GLY A 1 198 ? 15.077 11.475 -12.280 1.00 91.50 198 GLY A O 1
ATOM 1529 N N . SER A 1 199 ? 15.020 12.320 -10.205 1.00 90.00 199 SER A N 1
ATOM 1530 C CA . SER A 1 199 ? 15.257 13.696 -10.606 1.00 90.00 199 SER A CA 1
ATOM 1531 C C . SER A 1 199 ? 16.024 14.441 -9.532 1.00 90.00 199 SER A C 1
ATOM 1533 O O . SER A 1 199 ? 15.824 14.181 -8.345 1.00 90.00 199 SER A O 1
ATOM 1535 N N . VAL A 1 200 ? 16.811 15.419 -9.951 1.00 89.62 200 VAL A N 1
ATOM 1536 C CA . VAL A 1 200 ? 17.457 16.403 -9.085 1.00 89.62 200 VAL A CA 1
ATOM 1537 C C . VAL A 1 200 ? 16.900 17.787 -9.392 1.00 89.62 200 VAL A C 1
ATOM 1539 O O . VAL A 1 200 ? 16.526 18.074 -10.528 1.00 89.62 200 VAL A O 1
ATOM 1542 N N . PHE A 1 201 ? 16.827 18.648 -8.382 1.00 87.50 201 PHE A N 1
ATOM 1543 C CA . PHE A 1 201 ? 16.487 20.050 -8.591 1.00 87.50 201 PHE A CA 1
ATOM 1544 C C . PHE A 1 201 ? 17.768 20.854 -8.805 1.00 87.50 201 PHE A C 1
ATOM 1546 O O . PHE A 1 201 ? 18.696 20.782 -8.001 1.00 87.50 201 PHE A O 1
ATOM 1553 N N . THR A 1 202 ? 17.817 21.624 -9.888 1.00 88.25 202 THR A N 1
ATOM 1554 C CA . THR A 1 202 ? 18.861 22.621 -10.138 1.00 88.25 202 THR A CA 1
ATOM 1555 C C . THR A 1 202 ? 18.184 23.985 -10.178 1.00 88.25 202 THR A C 1
ATOM 1557 O O . THR A 1 202 ? 17.536 24.347 -11.160 1.00 88.25 202 THR A O 1
ATOM 1560 N N . GLY A 1 203 ? 18.261 24.715 -9.062 1.00 87.75 203 GLY A N 1
ATOM 1561 C CA . GLY A 1 203 ? 17.416 25.888 -8.837 1.00 87.75 203 GLY A CA 1
ATOM 1562 C C . GLY A 1 203 ? 15.934 25.495 -8.817 1.00 87.75 203 GLY A C 1
ATOM 1563 O O . GLY A 1 203 ? 15.543 24.592 -8.083 1.00 87.75 203 GLY A O 1
ATOM 1564 N N . LEU A 1 204 ? 15.122 26.149 -9.652 1.00 84.19 204 LEU A N 1
ATOM 1565 C CA . LEU A 1 204 ? 13.688 25.859 -9.805 1.00 84.19 204 LEU A CA 1
ATOM 1566 C C . LEU A 1 204 ? 13.388 24.756 -10.837 1.00 84.19 204 LEU A C 1
ATOM 1568 O O . LEU A 1 204 ? 12.235 24.354 -10.989 1.00 84.19 204 LEU A O 1
ATOM 1572 N N . HIS A 1 205 ? 14.399 24.259 -11.555 1.00 84.50 205 HIS A N 1
ATOM 1573 C CA . HIS A 1 205 ? 14.207 23.273 -12.615 1.00 84.50 205 HIS A CA 1
ATOM 1574 C C . HIS A 1 205 ? 14.393 21.848 -12.096 1.00 84.50 205 HIS A C 1
ATOM 1576 O O . HIS A 1 205 ? 15.398 21.521 -11.464 1.00 84.50 205 HIS A O 1
ATOM 1582 N N . LYS A 1 206 ? 13.421 20.984 -12.402 1.00 86.69 206 LYS A N 1
ATOM 1583 C CA . LYS A 1 206 ? 13.486 19.547 -12.132 1.00 86.69 206 LYS A CA 1
ATOM 1584 C C . LYS A 1 206 ? 14.173 18.848 -13.303 1.00 86.69 206 LYS A C 1
ATOM 1586 O O . LYS A 1 206 ? 13.587 18.712 -14.373 1.00 86.69 206 LYS A O 1
ATOM 1591 N N . ASN A 1 207 ? 15.396 18.389 -13.079 1.00 91.38 207 ASN A N 1
ATOM 1592 C CA . ASN A 1 207 ? 16.193 17.663 -14.059 1.00 91.38 207 ASN A CA 1
ATOM 1593 C C . ASN A 1 207 ? 16.047 16.163 -13.824 1.00 91.38 207 ASN A C 1
ATOM 1595 O O . ASN A 1 207 ? 16.359 15.659 -12.744 1.00 91.38 207 ASN A O 1
ATOM 1599 N N . PHE A 1 208 ? 15.549 15.447 -14.825 1.00 94.19 208 PHE A N 1
ATOM 1600 C CA . PHE A 1 208 ? 15.357 14.004 -14.756 1.00 94.19 208 PHE A CA 1
ATOM 1601 C C . PHE A 1 208 ? 16.663 13.273 -15.074 1.00 94.19 208 PHE A C 1
ATOM 1603 O O . PHE A 1 208 ? 17.397 13.640 -15.987 1.00 94.19 208 PHE A O 1
ATOM 1610 N N . LEU A 1 209 ? 16.963 12.237 -14.295 1.00 95.75 209 LEU A N 1
ATOM 1611 C CA . LEU A 1 209 ? 18.160 11.424 -14.467 1.00 95.75 209 LEU A CA 1
ATOM 1612 C C . LEU A 1 209 ? 17.838 10.252 -15.393 1.00 95.75 209 LEU A C 1
ATOM 1614 O O . LEU A 1 209 ? 16.907 9.488 -15.122 1.00 95.75 209 LEU A O 1
ATOM 1618 N N . SER A 1 210 ? 18.612 10.074 -16.460 1.00 97.62 210 SER A N 1
ATOM 1619 C CA . SER A 1 210 ? 18.529 8.862 -17.273 1.00 97.62 210 SER A CA 1
ATOM 1620 C C . SER A 1 210 ? 18.957 7.638 -16.460 1.00 97.62 210 SER A C 1
ATOM 1622 O O . SER A 1 210 ? 19.822 7.702 -15.583 1.00 97.62 210 SER A O 1
ATOM 1624 N N . CYS A 1 211 ? 18.326 6.499 -16.725 1.00 98.12 211 CYS A N 1
ATOM 1625 C CA . CYS A 1 211 ? 18.712 5.246 -16.097 1.00 98.12 211 CYS A CA 1
ATOM 1626 C C . CYS A 1 211 ? 19.935 4.633 -16.785 1.00 98.12 211 CYS A C 1
ATOM 1628 O O . CYS A 1 211 ? 19.978 4.521 -18.010 1.00 98.12 211 CYS A O 1
ATOM 1630 N N . ALA A 1 212 ? 20.875 4.121 -15.989 1.00 97.44 212 ALA A N 1
ATOM 1631 C CA . ALA A 1 212 ? 21.845 3.140 -16.471 1.00 97.44 212 ALA A CA 1
ATOM 1632 C C . ALA A 1 212 ? 21.126 1.852 -16.917 1.00 97.44 212 ALA A C 1
ATOM 1634 O O . ALA A 1 212 ? 20.086 1.515 -16.349 1.00 97.44 212 ALA A O 1
ATOM 1635 N N . ASP A 1 213 ? 21.697 1.101 -17.868 1.00 96.00 213 ASP A N 1
ATOM 1636 C CA . ASP A 1 213 ? 21.047 -0.081 -18.471 1.00 96.00 213 ASP A CA 1
ATOM 1637 C C . ASP A 1 213 ? 20.550 -1.100 -17.429 1.00 96.00 213 ASP A C 1
ATOM 1639 O O . ASP A 1 213 ? 19.418 -1.565 -17.494 1.00 96.00 213 ASP A O 1
ATOM 1643 N N . HIS A 1 214 ? 21.341 -1.369 -16.388 1.00 95.69 214 HIS A N 1
ATOM 1644 C CA . HIS A 1 214 ? 20.960 -2.303 -15.324 1.00 95.69 214 HIS A CA 1
ATOM 1645 C C . HIS A 1 214 ? 19.865 -1.771 -14.378 1.00 95.69 214 HIS A C 1
ATOM 1647 O O . HIS A 1 214 ? 19.276 -2.553 -13.638 1.00 95.69 214 HIS A O 1
ATOM 1653 N N . ASN A 1 215 ? 19.567 -0.467 -14.401 1.00 97.50 215 ASN A N 1
ATOM 1654 C CA . ASN A 1 215 ? 18.567 0.191 -13.550 1.00 97.50 215 ASN A CA 1
ATOM 1655 C C . ASN A 1 215 ? 17.272 0.532 -14.292 1.00 97.50 215 ASN A C 1
ATOM 1657 O O . ASN A 1 215 ? 16.325 1.007 -13.668 1.00 97.50 215 ASN A O 1
ATOM 1661 N N . VAL A 1 216 ? 17.184 0.275 -15.602 1.00 97.69 216 VAL A N 1
ATOM 1662 C CA . VAL A 1 216 ? 16.010 0.652 -16.410 1.00 97.69 216 VAL A CA 1
ATOM 1663 C C . VAL A 1 216 ? 14.713 0.032 -15.895 1.00 97.69 216 VAL A C 1
ATOM 1665 O O . VAL A 1 216 ? 13.670 0.655 -16.023 1.00 97.69 216 VAL A O 1
ATOM 1668 N N . LYS A 1 217 ? 14.751 -1.140 -15.249 1.00 97.06 217 LYS A N 1
ATOM 1669 C CA . LYS A 1 217 ? 13.570 -1.753 -14.612 1.00 97.06 217 LYS A CA 1
ATOM 1670 C C . LYS A 1 217 ? 13.207 -1.180 -13.242 1.00 97.06 217 LYS A C 1
ATOM 1672 O O . LYS A 1 217 ? 12.212 -1.602 -12.673 1.00 97.06 217 LYS A O 1
ATOM 1677 N N . CYS A 1 218 ? 13.984 -0.238 -12.719 1.00 97.06 218 CYS A N 1
ATOM 1678 C CA . CYS A 1 218 ? 13.742 0.423 -11.437 1.00 97.06 218 CYS A CA 1
ATOM 1679 C C . CYS A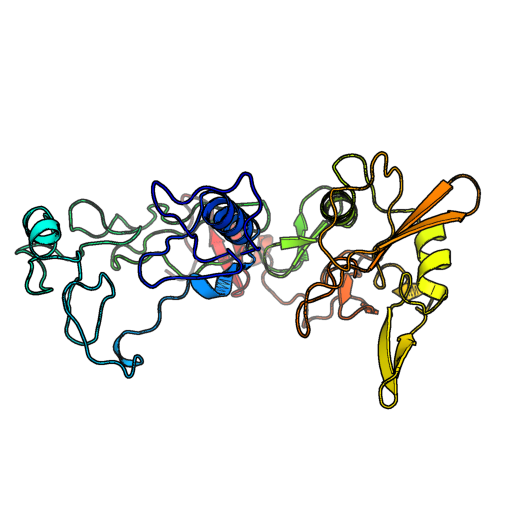 1 218 ? 13.422 1.915 -11.575 1.00 97.06 218 CYS A C 1
ATOM 1681 O O . CYS A 1 218 ? 13.240 2.596 -10.568 1.00 97.06 218 CYS A O 1
ATOM 1683 N N . GLY A 1 219 ? 13.363 2.434 -12.802 1.00 96.88 219 GLY A N 1
ATOM 1684 C CA . GLY A 1 219 ? 12.957 3.806 -13.087 1.00 96.88 219 GLY A CA 1
ATOM 1685 C C . GLY A 1 219 ? 11.441 3.997 -13.021 1.00 96.88 219 GLY A C 1
ATOM 1686 O O . GLY A 1 219 ? 10.782 3.638 -12.040 1.00 96.88 219 GLY A O 1
ATOM 1687 N N . LYS A 1 220 ? 10.869 4.555 -14.087 1.00 96.94 220 LYS A N 1
ATOM 1688 C CA . LYS A 1 220 ? 9.418 4.652 -14.266 1.00 96.94 220 LYS A CA 1
ATOM 1689 C C . LYS A 1 220 ? 8.834 3.306 -14.697 1.00 96.94 220 LYS A C 1
ATOM 1691 O O . LYS A 1 220 ? 9.500 2.513 -15.367 1.00 96.94 220 LYS A O 1
ATOM 1696 N N . VAL A 1 221 ? 7.597 3.045 -14.291 1.00 97.12 221 VAL A N 1
ATOM 1697 C CA . VAL A 1 221 ? 6.818 1.882 -14.726 1.00 97.12 221 VAL A CA 1
ATOM 1698 C C . VAL A 1 221 ? 6.505 2.048 -16.207 1.00 97.12 221 VAL A C 1
ATOM 1700 O O . VAL A 1 221 ? 6.059 3.114 -16.630 1.00 97.12 221 VAL A O 1
ATOM 1703 N N . VAL A 1 222 ? 6.727 0.988 -16.982 1.00 97.75 222 VAL A N 1
ATOM 1704 C CA . VAL A 1 222 ? 6.400 0.948 -18.406 1.00 97.75 222 VAL A CA 1
ATOM 1705 C C . VAL A 1 222 ? 5.507 -0.257 -18.652 1.00 97.75 222 VAL A C 1
ATOM 1707 O O . VAL A 1 222 ? 5.840 -1.369 -18.237 1.00 97.75 222 VAL A O 1
ATOM 1710 N N . CYS A 1 223 ? 4.377 -0.035 -19.314 1.00 97.12 223 CYS A N 1
ATOM 1711 C CA . CYS A 1 223 ? 3.352 -1.052 -19.525 1.00 97.12 223 CYS A CA 1
ATOM 1712 C C . CYS A 1 223 ? 3.076 -1.290 -21.014 1.00 97.12 223 CYS A C 1
ATOM 1714 O O . CYS A 1 223 ? 3.342 -0.441 -21.864 1.00 97.12 223 CYS A O 1
ATOM 1716 N N . GLU A 1 224 ? 2.524 -2.457 -21.322 1.00 96.50 224 GLU A N 1
ATOM 1717 C CA . GLU A 1 224 ? 1.987 -2.836 -22.630 1.00 96.50 224 GLU A CA 1
ATOM 1718 C C . GLU A 1 224 ? 0.515 -3.252 -22.482 1.00 96.50 224 GLU A C 1
ATOM 1720 O O . GLU A 1 224 ? 0.017 -3.438 -21.372 1.00 96.50 224 GLU A O 1
ATOM 1725 N N . LYS A 1 225 ? -0.177 -3.433 -23.616 1.00 93.69 225 LYS A N 1
ATOM 1726 C CA . LYS A 1 225 ? -1.576 -3.906 -23.682 1.00 93.69 225 LYS A CA 1
ATOM 1727 C C . LYS A 1 225 ? -2.595 -3.024 -22.945 1.00 93.69 225 LYS A C 1
ATOM 1729 O O . LYS A 1 225 ? -3.631 -3.502 -22.496 1.00 93.69 225 LYS A O 1
ATOM 1734 N N . VAL A 1 226 ? -2.336 -1.722 -22.880 1.00 92.56 226 VAL A N 1
ATOM 1735 C CA . VAL A 1 226 ? -3.319 -0.742 -22.406 1.00 92.56 226 VAL A CA 1
ATOM 1736 C C . VAL A 1 226 ? -4.413 -0.593 -23.466 1.00 92.56 226 VAL A C 1
ATOM 1738 O O . VAL A 1 226 ? -4.136 -0.137 -24.575 1.00 92.56 226 VAL A O 1
ATOM 1741 N N . LEU A 1 227 ? -5.636 -1.024 -23.142 1.00 87.25 227 LEU A N 1
ATOM 1742 C CA . LEU A 1 227 ? -6.785 -0.947 -24.056 1.00 87.25 227 LEU A CA 1
ATOM 1743 C C . LEU A 1 227 ? -7.521 0.388 -23.952 1.00 87.25 227 LEU A C 1
ATOM 1745 O O . LEU A 1 227 ? -7.887 0.968 -24.967 1.00 87.25 227 LEU A O 1
ATOM 1749 N N . ASN A 1 228 ? -7.724 0.866 -22.724 1.00 84.81 228 ASN A N 1
ATOM 1750 C CA . ASN A 1 228 ? -8.415 2.114 -22.431 1.00 84.81 228 ASN A CA 1
ATOM 1751 C C . ASN A 1 228 ? -7.592 2.918 -21.430 1.00 84.81 228 ASN A C 1
ATOM 1753 O O . ASN A 1 228 ? -7.050 2.357 -20.479 1.00 84.81 228 ASN A O 1
ATOM 1757 N N . ILE A 1 229 ? -7.521 4.234 -21.625 1.00 81.75 229 ILE A N 1
ATOM 1758 C CA . ILE A 1 229 ? -6.895 5.124 -20.648 1.00 81.75 229 ILE A CA 1
ATOM 1759 C C . ILE A 1 229 ? -7.850 5.230 -19.449 1.00 81.75 229 ILE A C 1
ATOM 1761 O O . ILE A 1 229 ? -9.019 5.576 -19.644 1.00 81.75 229 ILE A O 1
ATOM 1765 N N . PRO A 1 230 ? -7.404 4.916 -18.221 1.00 78.94 230 PRO A N 1
ATOM 1766 C CA . PRO A 1 230 ? -8.271 4.986 -17.056 1.00 78.94 230 PRO A CA 1
ATOM 1767 C C . PRO A 1 230 ? -8.664 6.427 -16.745 1.00 78.94 230 PRO A C 1
ATOM 1769 O O . PRO A 1 230 ? -7.965 7.376 -17.108 1.00 78.94 230 PRO A O 1
ATOM 1772 N N . HIS A 1 231 ? -9.779 6.583 -16.029 1.00 73.44 231 HIS A N 1
ATOM 1773 C CA . HIS A 1 231 ? -10.249 7.893 -15.600 1.00 73.44 231 HIS A CA 1
ATOM 1774 C C . HIS A 1 231 ? -9.170 8.578 -14.752 1.00 73.44 231 HIS A C 1
ATOM 1776 O O . HIS A 1 231 ? -8.817 8.123 -13.661 1.00 73.44 231 HIS A O 1
ATOM 1782 N N . SER A 1 232 ? -8.609 9.658 -15.282 1.00 68.69 232 SER A N 1
ATOM 1783 C CA . SER A 1 232 ? -7.455 10.328 -14.704 1.00 68.69 232 SER A CA 1
ATOM 1784 C C . SER A 1 232 ? -7.889 11.381 -13.690 1.00 68.69 232 SER A C 1
ATOM 1786 O O . SER A 1 232 ? -8.915 12.035 -13.869 1.00 68.69 232 SER A O 1
ATOM 1788 N N . LYS A 1 233 ? -7.102 11.588 -12.632 1.00 69.38 233 LYS A N 1
ATOM 1789 C CA . LYS A 1 233 ? -7.258 12.770 -11.775 1.00 69.38 233 LYS A CA 1
ATOM 1790 C C . LYS A 1 233 ? -6.606 13.985 -12.444 1.00 69.38 233 LYS A C 1
ATOM 1792 O O . LYS A 1 233 ? -5.830 13.826 -13.391 1.00 69.38 233 LYS A O 1
ATOM 1797 N N . ASN A 1 234 ? -6.885 15.185 -11.934 1.00 66.00 234 ASN A N 1
ATOM 1798 C CA . ASN A 1 234 ? -6.164 16.394 -12.341 1.00 66.00 234 ASN A CA 1
ATOM 1799 C C . ASN A 1 234 ? -4.645 16.165 -12.241 1.00 66.00 234 ASN A C 1
ATOM 1801 O O . ASN A 1 234 ? -4.175 15.534 -11.299 1.00 66.00 234 ASN A O 1
ATOM 1805 N N . HIS A 1 235 ? -3.896 16.6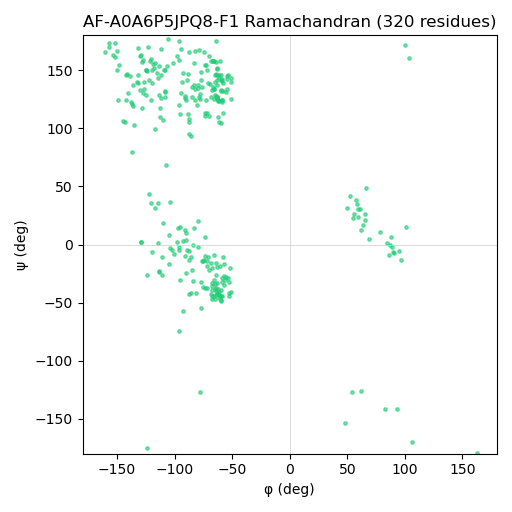70 -13.226 1.00 74.06 235 HIS A N 1
ATOM 1806 C CA . HIS A 1 235 ? -2.429 16.576 -13.340 1.00 74.06 235 HIS A CA 1
ATOM 1807 C C . HIS A 1 235 ? -1.826 15.192 -13.631 1.00 74.06 235 HIS A C 1
ATOM 1809 O O . HIS A 1 235 ? -0.604 15.076 -13.736 1.00 74.06 235 HIS A O 1
ATOM 1815 N N . HIS A 1 236 ? -2.638 14.160 -13.864 1.00 87.06 236 HIS A N 1
ATOM 1816 C CA . HIS A 1 236 ? -2.137 12.909 -14.433 1.00 87.06 236 HIS A CA 1
ATOM 1817 C C . HIS A 1 236 ? -1.883 13.078 -15.937 1.00 87.06 236 HIS A C 1
ATOM 1819 O O . HIS A 1 236 ? -2.702 13.639 -16.663 1.00 87.06 236 HIS A O 1
ATOM 1825 N N . THR A 1 237 ? -0.747 12.591 -16.429 1.00 89.06 237 THR A N 1
ATOM 1826 C CA . THR A 1 237 ? -0.423 12.591 -17.862 1.00 89.06 237 THR A CA 1
ATOM 1827 C C . THR A 1 237 ? 0.034 11.205 -18.284 1.00 89.06 237 THR A C 1
ATOM 1829 O O . THR A 1 237 ? 0.889 10.610 -17.635 1.00 89.06 237 THR A O 1
ATOM 1832 N N . PHE A 1 238 ? -0.505 10.703 -19.389 1.00 92.12 238 PHE A N 1
ATOM 1833 C CA . PHE A 1 238 ? -0.110 9.424 -19.971 1.00 92.12 238 PHE A CA 1
ATOM 1834 C C . PHE A 1 238 ? 0.599 9.656 -21.298 1.00 92.12 238 PHE A C 1
ATOM 1836 O O . PHE A 1 238 ? 0.257 10.581 -22.034 1.00 92.12 238 PHE A O 1
ATOM 1843 N N . ILE A 1 239 ? 1.574 8.807 -21.604 1.00 93.38 239 ILE A N 1
ATOM 1844 C CA . ILE A 1 239 ? 2.263 8.809 -22.889 1.00 93.38 239 ILE A CA 1
ATOM 1845 C C . ILE A 1 239 ? 2.220 7.412 -23.494 1.00 93.38 239 ILE A C 1
ATOM 1847 O O . ILE A 1 239 ? 2.404 6.408 -22.803 1.00 93.38 239 ILE A O 1
ATOM 1851 N N . GLN A 1 240 ? 2.009 7.372 -24.803 1.00 94.75 240 GLN A N 1
ATOM 1852 C CA . GLN A 1 240 ? 2.114 6.176 -25.616 1.00 94.75 240 GLN A CA 1
ATOM 1853 C C . GLN A 1 240 ? 3.181 6.421 -26.677 1.00 94.75 240 GLN A C 1
ATOM 1855 O O . GLN A 1 240 ? 3.081 7.372 -27.452 1.00 94.75 240 GLN A O 1
ATOM 1860 N N . VAL A 1 241 ? 4.193 5.556 -26.733 1.00 95.19 241 VAL A N 1
ATOM 1861 C CA . VAL A 1 241 ? 5.246 5.637 -27.749 1.00 95.19 241 VAL A CA 1
ATOM 1862 C C . VAL A 1 241 ? 5.376 4.301 -28.458 1.00 95.19 241 VAL A C 1
ATOM 1864 O O . VAL A 1 241 ? 5.399 3.241 -27.829 1.00 95.19 241 VAL A O 1
ATOM 1867 N N . ARG A 1 242 ? 5.448 4.343 -29.790 1.00 94.62 242 ARG A N 1
ATOM 1868 C CA . ARG A 1 242 ? 5.694 3.146 -30.593 1.00 94.62 242 ARG A CA 1
ATOM 1869 C C . ARG A 1 242 ? 7.175 2.809 -30.549 1.00 94.62 242 ARG A C 1
ATOM 1871 O O . ARG A 1 242 ? 8.003 3.647 -30.898 1.00 94.62 242 ARG A O 1
ATOM 1878 N N . TYR A 1 243 ? 7.493 1.577 -30.184 1.00 91.94 243 TYR A N 1
ATOM 1879 C CA . TYR A 1 243 ? 8.850 1.058 -30.262 1.00 91.94 243 TYR A CA 1
ATOM 1880 C C . TYR A 1 243 ? 8.801 -0.368 -30.805 1.00 91.94 243 TYR A C 1
ATOM 1882 O O . TYR A 1 243 ? 8.107 -1.224 -30.259 1.00 91.94 243 TYR A O 1
ATOM 1890 N N . ASP A 1 244 ? 9.507 -0.611 -31.910 1.00 87.19 244 ASP A N 1
ATOM 1891 C CA . ASP A 1 244 ? 9.424 -1.863 -32.670 1.00 87.19 244 ASP A CA 1
ATOM 1892 C C . ASP A 1 244 ? 7.961 -2.206 -33.064 1.00 87.19 244 ASP A C 1
ATOM 1894 O O . ASP A 1 244 ? 7.251 -1.375 -33.646 1.00 87.19 244 ASP A O 1
ATOM 1898 N N . LYS A 1 245 ? 7.481 -3.418 -32.753 1.00 87.12 245 LYS A N 1
ATOM 1899 C CA . LYS A 1 245 ? 6.127 -3.906 -33.069 1.00 87.12 245 LYS A CA 1
ATOM 1900 C C . LYS A 1 245 ? 5.144 -3.763 -31.902 1.00 87.12 245 LYS A C 1
ATOM 1902 O O . LYS A 1 245 ? 4.083 -4.382 -31.929 1.00 87.12 245 LYS A O 1
ATOM 1907 N N . THR A 1 246 ? 5.490 -2.983 -30.878 1.00 91.31 246 THR A N 1
ATOM 1908 C CA . THR A 1 246 ? 4.692 -2.818 -29.655 1.00 91.31 246 THR A CA 1
ATOM 1909 C C . THR A 1 246 ? 4.525 -1.342 -29.277 1.00 91.31 246 THR A C 1
ATOM 1911 O O . THR A 1 246 ? 5.150 -0.445 -29.852 1.00 91.31 246 THR A O 1
ATOM 1914 N N . TRP A 1 247 ? 3.636 -1.090 -28.320 1.00 94.38 247 TRP A N 1
ATOM 1915 C CA . TRP A 1 247 ? 3.367 0.227 -27.753 1.00 94.38 247 TRP A CA 1
ATOM 1916 C C . TRP A 1 247 ? 3.819 0.250 -26.298 1.00 94.38 247 TRP A C 1
ATOM 1918 O O . TRP A 1 247 ? 3.269 -0.481 -25.476 1.00 94.38 247 TRP A O 1
ATOM 1928 N N . CYS A 1 248 ? 4.788 1.108 -25.988 1.00 97.06 248 CYS A N 1
ATOM 1929 C CA . CYS A 1 248 ? 5.250 1.339 -24.628 1.00 97.06 248 CYS A CA 1
ATOM 1930 C C . CYS A 1 248 ? 4.423 2.468 -24.006 1.00 97.06 248 CYS A C 1
ATOM 1932 O O . CYS A 1 248 ? 4.370 3.577 -24.548 1.00 97.06 248 CYS A O 1
ATOM 1934 N N . TRP A 1 249 ? 3.800 2.192 -22.865 1.00 96.81 249 TRP A N 1
ATOM 1935 C CA . TRP A 1 249 ? 2.986 3.150 -22.126 1.00 96.81 249 TRP A CA 1
ATOM 1936 C C . TRP A 1 249 ? 3.692 3.594 -20.854 1.00 96.81 249 TRP A C 1
ATOM 1938 O O . TRP A 1 249 ? 4.180 2.762 -20.092 1.00 96.81 249 TRP A O 1
ATOM 1948 N N . GLY A 1 250 ? 3.725 4.903 -20.622 1.00 95.38 250 GLY A N 1
ATOM 1949 C CA . GLY A 1 250 ? 4.259 5.519 -19.411 1.00 95.38 250 GLY A CA 1
ATOM 1950 C C . GLY A 1 250 ? 3.266 6.513 -18.822 1.00 95.38 250 GLY A C 1
ATOM 1951 O O . GLY A 1 250 ? 2.333 6.959 -19.494 1.00 95.38 250 GLY A O 1
ATOM 1952 N N . ALA A 1 251 ? 3.458 6.863 -17.556 1.00 92.94 251 ALA A N 1
ATOM 1953 C CA . ALA A 1 251 ? 2.603 7.816 -16.864 1.00 92.94 251 ALA A CA 1
ATOM 1954 C C . ALA A 1 251 ? 3.431 8.762 -15.998 1.00 92.94 251 ALA A C 1
ATOM 1956 O O . ALA A 1 251 ? 4.424 8.361 -15.393 1.00 92.94 251 ALA A O 1
ATOM 1957 N N . ASP A 1 252 ? 2.993 10.008 -15.895 1.00 89.31 252 ASP A N 1
ATOM 1958 C CA . ASP A 1 252 ? 3.381 10.918 -14.829 1.00 89.31 252 ASP A CA 1
ATOM 1959 C C . ASP A 1 252 ? 2.158 11.196 -13.960 1.00 89.31 252 ASP A C 1
ATOM 1961 O O . ASP A 1 252 ? 1.192 11.822 -14.401 1.00 89.31 252 ASP A O 1
ATOM 1965 N N . LEU A 1 253 ? 2.184 10.655 -12.743 1.00 83.81 253 LEU A N 1
ATOM 1966 C CA . LEU A 1 253 ? 1.068 10.687 -11.804 1.00 83.81 253 LEU A CA 1
ATOM 1967 C C . LEU A 1 253 ? 1.405 11.659 -10.680 1.00 83.81 253 LEU A C 1
ATOM 1969 O O . LEU A 1 253 ? 1.672 11.260 -9.545 1.00 83.81 253 LEU A O 1
ATOM 1973 N N . PHE A 1 254 ? 1.450 12.941 -11.031 1.00 73.75 254 PHE A N 1
ATOM 1974 C CA . PHE A 1 254 ? 1.643 13.995 -10.053 1.00 73.75 254 PHE A CA 1
ATOM 1975 C C . PHE A 1 254 ? 0.380 14.118 -9.194 1.00 73.75 254 PHE A C 1
ATOM 1977 O O . PHE A 1 254 ? -0.664 14.527 -9.697 1.00 73.75 254 PHE A O 1
ATOM 1984 N N . GLU A 1 255 ? 0.473 13.739 -7.915 1.00 68.06 255 GLU A N 1
ATOM 1985 C CA . GLU A 1 255 ? -0.587 14.010 -6.936 1.00 68.06 255 GLU A CA 1
ATOM 1986 C C . GLU A 1 255 ? -0.265 15.292 -6.148 1.00 68.06 255 GLU A C 1
ATOM 1988 O O . GLU A 1 255 ? -0.856 16.327 -6.431 1.00 68.06 255 GLU A O 1
ATOM 1993 N N . GLU A 1 256 ? 0.692 15.267 -5.210 1.00 64.56 256 GLU A N 1
ATOM 1994 C CA . GLU A 1 256 ? 1.051 16.423 -4.366 1.00 64.56 256 GLU A CA 1
ATOM 1995 C C . GLU A 1 256 ? 2.540 16.398 -3.962 1.00 64.56 256 GLU A C 1
ATOM 1997 O O . GLU A 1 256 ? 3.227 15.378 -4.092 1.00 64.56 256 GLU A O 1
ATOM 2002 N N . VAL A 1 257 ? 3.058 17.516 -3.438 1.00 61.34 257 VAL A N 1
ATOM 2003 C CA . VAL A 1 257 ? 4.428 17.588 -2.899 1.00 61.34 257 VAL A CA 1
ATOM 2004 C C . VAL A 1 257 ? 4.563 16.632 -1.711 1.00 61.34 257 VAL A C 1
ATOM 2006 O O . VAL A 1 257 ? 3.819 16.719 -0.743 1.00 61.34 257 VAL A O 1
ATOM 2009 N N . GLY A 1 258 ? 5.534 15.720 -1.781 1.00 58.88 258 GLY A N 1
ATOM 2010 C CA . GLY A 1 258 ? 5.767 14.708 -0.745 1.00 58.88 258 GLY A CA 1
ATOM 2011 C C . GLY A 1 258 ? 4.999 13.399 -0.950 1.00 58.88 258 GLY A C 1
ATOM 2012 O O . GLY A 1 258 ? 5.280 12.430 -0.247 1.00 58.88 258 GLY A O 1
ATOM 2013 N N . VAL A 1 259 ? 4.100 13.319 -1.939 1.00 67.00 259 VAL A N 1
ATOM 2014 C CA . VAL A 1 259 ? 3.465 12.053 -2.329 1.00 67.00 259 VAL A CA 1
ATOM 2015 C C . VAL A 1 259 ? 4.374 11.311 -3.317 1.00 67.00 259 VAL A C 1
ATOM 2017 O O . VAL A 1 259 ? 4.779 11.889 -4.328 1.00 67.00 259 VAL A O 1
ATOM 2020 N N . PRO A 1 260 ? 4.711 10.031 -3.065 1.00 70.50 260 PRO A N 1
ATOM 2021 C CA . PRO A 1 260 ? 5.477 9.231 -4.010 1.00 70.50 260 PRO A CA 1
ATOM 2022 C C . PRO A 1 260 ? 4.760 9.101 -5.358 1.00 70.50 260 PRO A C 1
ATOM 2024 O O . PRO A 1 260 ? 3.578 8.757 -5.420 1.00 70.50 260 PRO A O 1
ATOM 2027 N N . ASP A 1 261 ? 5.500 9.327 -6.442 1.00 80.81 261 ASP A N 1
ATOM 2028 C CA . ASP A 1 261 ? 5.035 9.106 -7.810 1.00 80.81 261 ASP A CA 1
ATOM 2029 C C . ASP A 1 261 ? 4.704 7.622 -8.017 1.00 80.81 261 ASP A C 1
ATOM 2031 O O . ASP A 1 261 ? 5.594 6.770 -8.067 1.00 80.81 261 ASP A O 1
ATOM 2035 N N . ARG A 1 262 ? 3.411 7.309 -8.143 1.00 86.38 262 ARG A N 1
ATOM 2036 C CA . ARG A 1 262 ? 2.928 5.925 -8.276 1.00 86.38 262 ARG A CA 1
ATOM 2037 C C . ARG A 1 262 ? 3.322 5.261 -9.590 1.00 86.38 262 ARG A C 1
ATOM 2039 O O . ARG A 1 262 ? 3.249 4.040 -9.683 1.00 86.38 262 ARG A O 1
ATOM 2046 N N . ALA A 1 263 ? 3.745 6.042 -10.582 1.00 91.69 263 ALA A N 1
ATOM 2047 C CA . ALA A 1 263 ? 4.286 5.537 -11.835 1.00 91.69 263 ALA A CA 1
ATOM 2048 C C . ALA A 1 263 ? 5.811 5.355 -11.790 1.00 91.69 263 ALA A C 1
ATOM 2050 O O . ALA A 1 263 ? 6.439 5.142 -12.826 1.00 91.69 263 ALA A O 1
ATOM 2051 N N . ARG A 1 264 ? 6.427 5.420 -10.606 1.00 94.50 264 ARG A N 1
ATOM 2052 C CA . ARG A 1 264 ? 7.773 4.901 -10.351 1.00 94.50 264 ARG A CA 1
ATOM 2053 C C . ARG A 1 264 ? 7.684 3.443 -9.918 1.00 94.50 264 ARG A C 1
ATOM 2055 O O . ARG A 1 264 ? 6.789 3.083 -9.159 1.00 94.50 264 ARG A O 1
ATOM 2062 N N . VAL A 1 265 ? 8.619 2.613 -10.373 1.00 96.06 265 VAL A N 1
ATOM 2063 C CA . VAL A 1 265 ? 8.689 1.217 -9.931 1.00 96.06 265 VAL A CA 1
ATOM 2064 C C . VAL A 1 265 ? 8.872 1.181 -8.415 1.00 96.06 265 VAL A C 1
ATOM 2066 O O . VAL A 1 265 ? 9.795 1.800 -7.877 1.00 96.06 265 VAL A O 1
ATOM 2069 N N . SER A 1 266 ? 7.971 0.477 -7.732 1.00 93.94 266 SER A N 1
ATOM 2070 C CA . SER A 1 266 ? 7.953 0.407 -6.272 1.00 93.94 266 SER A CA 1
ATOM 2071 C C . SER A 1 266 ? 9.216 -0.253 -5.718 1.00 93.94 266 SER A C 1
ATOM 2073 O O . SER A 1 266 ? 9.761 -1.196 -6.305 1.00 93.94 266 SER A O 1
ATOM 2075 N N . ASN A 1 267 ? 9.669 0.210 -4.551 1.00 92.81 267 ASN A N 1
ATOM 2076 C CA . ASN A 1 267 ? 10.762 -0.442 -3.834 1.00 92.81 267 ASN A CA 1
ATOM 2077 C C . ASN A 1 267 ? 10.394 -1.902 -3.505 1.00 92.81 267 ASN A C 1
ATOM 2079 O O . ASN A 1 267 ? 9.239 -2.199 -3.213 1.00 92.81 267 ASN A O 1
ATOM 2083 N N . GLY A 1 268 ? 11.371 -2.808 -3.579 1.00 92.31 268 GLY A N 1
ATOM 2084 C CA . GLY A 1 268 ? 11.186 -4.251 -3.386 1.00 92.31 268 GLY A CA 1
ATOM 2085 C C . GLY A 1 268 ? 10.767 -5.027 -4.639 1.00 92.31 268 GLY A C 1
ATOM 2086 O O . GLY A 1 268 ? 10.809 -6.255 -4.633 1.00 92.31 268 GLY A O 1
ATOM 2087 N N . THR A 1 269 ? 10.430 -4.340 -5.734 1.00 94.81 269 THR A N 1
ATOM 2088 C CA . THR A 1 269 ? 10.074 -4.985 -7.006 1.00 94.81 269 THR A CA 1
ATOM 2089 C C . THR A 1 269 ? 11.272 -5.710 -7.611 1.00 94.81 269 THR A C 1
ATOM 2091 O O . THR A 1 269 ? 12.368 -5.156 -7.683 1.00 94.81 269 THR A O 1
ATOM 2094 N N . ARG A 1 270 ? 11.077 -6.937 -8.099 1.00 93.19 270 ARG A N 1
ATOM 2095 C CA . ARG A 1 270 ? 12.128 -7.714 -8.768 1.00 93.19 270 ARG A CA 1
ATOM 2096 C C . ARG A 1 270 ? 12.546 -7.052 -10.089 1.00 93.19 270 ARG A C 1
ATOM 2098 O O . ARG A 1 270 ? 11.720 -6.838 -10.969 1.00 93.19 270 ARG A O 1
ATOM 2105 N N . CYS A 1 271 ? 13.841 -6.786 -10.251 1.00 94.25 271 CYS A N 1
ATOM 2106 C CA . CYS A 1 271 ? 14.404 -6.190 -11.475 1.00 94.25 271 CYS A CA 1
ATOM 2107 C C . CYS A 1 271 ? 15.324 -7.135 -12.254 1.00 94.25 271 CYS A C 1
ATOM 2109 O O . CYS A 1 271 ? 15.502 -6.976 -13.459 1.00 94.25 271 CYS A O 1
ATOM 2111 N N . ALA A 1 272 ? 15.892 -8.130 -11.576 1.00 91.81 272 ALA A N 1
ATOM 2112 C CA . ALA A 1 272 ? 16.740 -9.173 -12.142 1.00 91.81 272 ALA A CA 1
ATOM 2113 C C . ALA A 1 272 ? 16.723 -10.403 -11.211 1.00 91.81 272 ALA A C 1
ATOM 2115 O O . ALA A 1 272 ? 16.213 -10.317 -10.086 1.00 91.81 272 ALA A O 1
ATOM 2116 N N . PRO A 1 273 ? 17.268 -11.561 -11.636 1.00 89.31 273 PRO A N 1
ATOM 2117 C CA . PRO A 1 273 ? 17.461 -12.699 -10.742 1.00 89.31 273 PRO A CA 1
ATOM 2118 C C . PRO A 1 273 ? 18.200 -12.268 -9.468 1.00 89.31 273 PRO A C 1
ATOM 2120 O O . PRO A 1 273 ? 19.269 -11.665 -9.541 1.00 89.31 273 PRO A O 1
ATOM 2123 N N . ASN A 1 274 ? 17.607 -12.552 -8.306 1.00 86.06 274 ASN A N 1
ATOM 2124 C CA . ASN A 1 274 ? 18.121 -12.177 -6.982 1.00 86.06 274 ASN A CA 1
ATOM 2125 C C . ASN A 1 274 ? 18.391 -10.672 -6.785 1.00 86.06 274 ASN A C 1
ATOM 2127 O O . ASN A 1 274 ? 19.230 -10.313 -5.964 1.00 86.06 274 ASN A O 1
ATOM 2131 N N . LYS A 1 275 ? 17.704 -9.787 -7.520 1.00 91.69 275 LYS A N 1
ATOM 2132 C CA . LYS A 1 275 ? 17.828 -8.331 -7.371 1.00 91.69 275 LYS A CA 1
ATOM 2133 C C . LYS A 1 275 ? 16.471 -7.651 -7.289 1.00 91.69 275 LYS A C 1
ATOM 2135 O O . LYS A 1 275 ? 15.522 -8.051 -7.970 1.00 91.69 275 LYS A O 1
ATOM 2140 N N . VAL A 1 276 ? 16.411 -6.588 -6.497 1.00 93.56 276 VAL A N 1
ATOM 2141 C CA . VAL A 1 276 ? 15.212 -5.771 -6.303 1.00 93.56 276 VAL A CA 1
ATOM 2142 C C . VAL A 1 276 ? 15.515 -4.293 -6.516 1.00 93.56 276 VAL A C 1
ATOM 2144 O O . VAL A 1 276 ? 16.657 -3.849 -6.398 1.00 93.56 276 VAL A O 1
ATOM 2147 N N . CYS A 1 277 ? 14.478 -3.531 -6.839 1.00 94.62 277 CYS A N 1
ATOM 2148 C CA . CYS A 1 277 ? 14.549 -2.088 -6.955 1.00 94.62 277 CYS A CA 1
ATOM 2149 C C . CYS A 1 277 ? 14.541 -1.442 -5.579 1.00 94.62 277 CYS A C 1
ATOM 2151 O O . CYS A 1 277 ? 13.613 -1.658 -4.806 1.00 94.62 277 CYS A O 1
ATOM 2153 N N . ILE A 1 278 ? 15.538 -0.612 -5.293 1.00 92.62 278 ILE A N 1
ATOM 2154 C CA . ILE A 1 278 ? 15.571 0.244 -4.107 1.00 92.62 278 ILE A CA 1
ATOM 2155 C C . ILE A 1 278 ? 16.040 1.620 -4.547 1.00 92.62 278 ILE A C 1
ATOM 2157 O O . ILE A 1 278 ? 17.137 1.765 -5.081 1.00 92.62 278 ILE A O 1
ATOM 2161 N N . ASN A 1 279 ? 15.197 2.634 -4.356 1.00 91.31 279 ASN A N 1
ATOM 2162 C CA . ASN A 1 279 ? 15.486 4.021 -4.727 1.00 91.31 279 ASN A CA 1
ATOM 2163 C C . ASN A 1 279 ? 15.935 4.165 -6.196 1.00 91.31 279 ASN A C 1
ATOM 2165 O O . ASN A 1 279 ? 16.841 4.924 -6.519 1.00 91.31 279 ASN A O 1
ATOM 2169 N N . SER A 1 280 ? 15.267 3.443 -7.102 1.00 94.25 280 SER A N 1
ATOM 2170 C CA . SER A 1 280 ? 15.604 3.317 -8.535 1.00 94.25 280 SER A CA 1
ATOM 2171 C C . SER A 1 280 ? 16.933 2.661 -8.898 1.00 94.25 280 SER A C 1
ATOM 2173 O O . SER A 1 280 ? 17.362 2.743 -10.046 1.00 94.25 280 SER A O 1
ATOM 2175 N N . VAL A 1 281 ? 17.547 1.937 -7.970 1.00 95.31 281 VAL A N 1
ATOM 2176 C CA . VAL A 1 281 ? 18.727 1.117 -8.246 1.00 95.31 281 VAL A CA 1
ATOM 2177 C C . VAL A 1 281 ? 18.344 -0.358 -8.193 1.00 95.31 281 VAL A C 1
ATOM 2179 O O . VAL A 1 281 ? 17.696 -0.795 -7.244 1.00 95.31 281 VAL A O 1
ATOM 2182 N N . CYS A 1 282 ? 18.748 -1.124 -9.207 1.00 95.50 282 CYS A N 1
ATOM 2183 C CA . CYS A 1 282 ? 18.605 -2.574 -9.237 1.00 95.50 282 CYS A CA 1
ATOM 2184 C C . CYS A 1 282 ? 19.803 -3.219 -8.541 1.00 95.50 282 CYS A C 1
ATOM 2186 O O . CYS A 1 282 ? 20.857 -3.455 -9.143 1.00 95.50 282 CYS A O 1
ATOM 2188 N N . SER A 1 283 ? 19.652 -3.499 -7.254 1.00 92.12 283 SER A N 1
ATOM 2189 C CA . SER A 1 283 ? 20.724 -4.039 -6.428 1.00 92.12 283 SER A CA 1
ATOM 2190 C C . SER A 1 283 ? 20.375 -5.422 -5.904 1.00 92.12 283 SER A C 1
ATOM 2192 O O . SER A 1 283 ? 19.209 -5.815 -5.806 1.00 92.12 283 SER A O 1
ATOM 2194 N N . SER A 1 284 ? 21.417 -6.189 -5.583 1.00 88.19 284 SER A N 1
ATOM 2195 C CA . SER A 1 284 ? 21.221 -7.363 -4.749 1.00 88.19 284 SER A CA 1
ATOM 2196 C C . SER A 1 284 ? 20.716 -6.865 -3.395 1.00 88.19 284 SER A C 1
ATOM 2198 O O . SER A 1 284 ? 21.351 -5.984 -2.807 1.00 88.19 284 SER A O 1
ATOM 2200 N N . PRO A 1 285 ? 19.590 -7.380 -2.899 1.00 74.19 285 PRO A N 1
ATOM 2201 C CA . PRO A 1 285 ? 19.123 -7.087 -1.561 1.00 74.19 285 PRO A CA 1
ATOM 2202 C C . PRO A 1 285 ? 20.202 -7.552 -0.592 1.00 74.19 285 PRO A C 1
ATOM 2204 O O . PRO A 1 285 ? 20.446 -8.744 -0.426 1.00 74.19 285 PRO A O 1
ATOM 2207 N N . GLY A 1 286 ? 20.943 -6.594 -0.039 1.00 66.31 286 GLY A N 1
ATOM 2208 C CA . GLY A 1 286 ? 21.999 -6.900 0.914 1.00 66.31 286 GLY A CA 1
ATOM 2209 C C . GLY A 1 286 ? 21.420 -7.530 2.180 1.00 66.31 286 GLY A C 1
ATOM 2210 O O . GLY A 1 286 ? 20.205 -7.534 2.391 1.00 66.31 286 GLY A O 1
ATOM 2211 N N . ASN A 1 287 ? 22.300 -7.947 3.091 1.00 55.84 287 ASN A N 1
ATOM 2212 C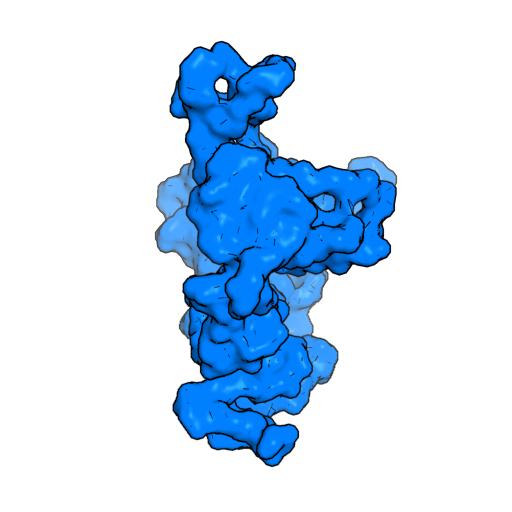 CA . ASN A 1 287 ? 21.908 -8.417 4.425 1.00 55.84 287 ASN A CA 1
ATOM 2213 C C . ASN A 1 287 ? 21.003 -7.421 5.171 1.00 55.84 287 ASN A C 1
ATOM 2215 O O . ASN A 1 287 ? 20.323 -7.819 6.096 1.00 55.84 287 ASN A O 1
ATOM 2219 N N . PHE A 1 288 ? 20.986 -6.137 4.798 1.00 51.97 288 PHE A N 1
ATOM 2220 C CA . PHE A 1 288 ? 20.103 -5.123 5.381 1.00 51.97 288 PHE A CA 1
ATOM 2221 C C . PHE A 1 288 ? 18.652 -5.198 4.875 1.00 51.97 288 PHE A C 1
ATOM 2223 O O . PHE A 1 288 ? 17.733 -4.901 5.630 1.00 51.97 288 PHE A O 1
ATOM 2230 N N . LEU A 1 289 ? 18.442 -5.613 3.619 1.00 55.50 289 LEU A N 1
ATOM 2231 C CA . LEU A 1 289 ? 17.108 -5.790 3.033 1.00 55.50 289 LEU A CA 1
ATOM 2232 C C . LEU A 1 289 ? 16.530 -7.164 3.383 1.00 55.50 289 LEU A C 1
ATOM 2234 O O . LEU A 1 289 ? 15.323 -7.257 3.568 1.00 55.50 289 LEU A O 1
ATOM 2238 N N . TRP A 1 290 ? 17.383 -8.187 3.549 1.00 64.44 290 TRP A N 1
ATOM 2239 C CA . TRP A 1 290 ? 16.979 -9.547 3.935 1.00 64.44 290 TRP A CA 1
ATOM 2240 C C . TRP A 1 290 ? 17.888 -10.216 4.991 1.00 64.44 290 TRP A C 1
ATOM 2242 O O . TRP A 1 290 ? 18.672 -11.100 4.638 1.00 64.44 290 TRP A O 1
ATOM 2252 N N . PRO A 1 291 ? 17.768 -9.912 6.300 1.00 56.50 291 PRO A N 1
ATOM 2253 C CA . PRO A 1 291 ? 18.368 -10.760 7.329 1.00 56.50 291 PRO A CA 1
ATOM 2254 C C . PRO A 1 291 ? 17.357 -11.582 8.161 1.00 56.50 291 PRO A C 1
ATOM 2256 O O . PRO A 1 291 ? 16.517 -11.034 8.872 1.00 56.50 291 PRO A O 1
ATOM 2259 N N . GLN A 1 292 ? 17.623 -12.901 8.187 1.00 65.31 292 GLN A N 1
ATOM 2260 C CA . GLN A 1 292 ? 17.772 -13.764 9.385 1.00 65.31 292 GLN A CA 1
ATOM 2261 C C . GLN A 1 292 ? 16.551 -14.451 10.024 1.00 65.31 292 GLN A C 1
ATOM 2263 O O . GLN A 1 292 ? 16.725 -15.114 11.043 1.00 65.31 292 GLN A O 1
ATOM 2268 N N . CYS A 1 293 ? 15.349 -14.393 9.455 1.00 79.44 293 CYS A N 1
ATOM 2269 C CA . CYS A 1 293 ? 14.322 -15.373 9.818 1.00 79.44 293 CYS A CA 1
ATOM 2270 C C . CYS A 1 293 ? 14.084 -16.310 8.631 1.00 79.44 293 CYS A C 1
ATOM 2272 O O . CYS A 1 293 ? 13.543 -15.943 7.589 1.00 79.44 293 CYS A O 1
ATOM 2274 N N . ASN A 1 294 ? 14.566 -17.539 8.766 1.00 85.94 294 ASN A N 1
ATOM 2275 C CA . ASN A 1 294 ? 14.328 -18.622 7.833 1.00 85.94 294 ASN A CA 1
ATOM 2276 C C . ASN A 1 294 ? 13.137 -19.443 8.353 1.00 85.94 294 ASN A C 1
ATOM 2278 O O . ASN A 1 294 ? 13.292 -20.140 9.355 1.00 85.94 294 ASN A O 1
ATOM 2282 N N . PRO A 1 295 ? 11.972 -19.439 7.678 1.00 86.75 295 PRO A N 1
ATOM 2283 C CA . PRO A 1 295 ? 10.797 -20.184 8.134 1.00 86.75 295 PRO A CA 1
ATOM 2284 C C . PRO A 1 295 ? 11.052 -21.685 8.347 1.00 86.75 295 PRO A C 1
ATOM 2286 O O . PRO A 1 295 ? 10.423 -22.314 9.194 1.00 86.75 295 PRO A O 1
ATOM 2289 N N . THR A 1 296 ? 12.007 -22.271 7.615 1.00 87.50 296 THR A N 1
ATOM 2290 C CA . THR A 1 296 ? 12.389 -23.679 7.786 1.00 87.50 296 THR A CA 1
ATOM 2291 C C . THR A 1 296 ? 13.197 -23.915 9.058 1.00 87.50 296 THR A C 1
ATOM 2293 O O . THR A 1 296 ? 13.013 -24.948 9.695 1.00 87.50 296 THR A O 1
ATOM 2296 N N . ILE A 1 297 ? 14.078 -22.982 9.420 1.00 86.81 297 ILE A N 1
ATOM 2297 C CA . ILE A 1 297 ? 14.989 -23.131 10.562 1.00 86.81 297 ILE A CA 1
ATOM 2298 C C . ILE A 1 297 ? 14.362 -22.527 11.818 1.00 86.81 297 ILE A C 1
ATOM 2300 O O . ILE A 1 297 ? 14.176 -23.223 12.805 1.00 86.81 297 ILE A O 1
ATOM 2304 N N . ASN A 1 298 ? 13.997 -21.247 11.770 1.00 87.50 298 ASN A N 1
ATOM 2305 C CA . ASN A 1 298 ? 13.497 -20.491 12.916 1.00 87.50 298 ASN A CA 1
ATOM 2306 C C . ASN A 1 298 ? 12.056 -20.855 13.278 1.00 87.50 298 ASN A C 1
ATOM 2308 O O . ASN A 1 298 ? 11.718 -20.892 14.456 1.00 87.50 298 ASN A O 1
ATOM 2312 N N . CYS A 1 299 ? 11.213 -21.126 12.277 1.00 89.38 299 CYS A N 1
ATOM 2313 C CA . CYS A 1 299 ? 9.801 -21.461 12.493 1.00 89.38 299 CYS A CA 1
ATOM 2314 C C . CYS A 1 299 ? 9.514 -22.954 12.308 1.00 89.38 299 CYS A C 1
ATOM 2316 O O . CYS A 1 299 ? 8.351 -23.344 12.274 1.00 89.38 299 CYS A O 1
ATOM 2318 N N . HIS A 1 300 ? 10.551 -23.788 12.149 1.00 89.31 300 HIS A N 1
ATOM 2319 C CA . HIS A 1 300 ? 10.446 -25.243 11.986 1.00 89.31 300 HIS A CA 1
ATOM 2320 C C . HIS A 1 300 ? 9.432 -25.704 10.920 1.00 89.31 300 HIS A C 1
ATOM 2322 O O . HIS A 1 300 ? 8.829 -26.768 11.054 1.00 89.31 300 HIS A O 1
ATOM 2328 N N . ARG A 1 301 ? 9.229 -24.916 9.852 1.00 89.50 301 ARG A N 1
ATOM 2329 C CA . ARG A 1 301 ? 8.193 -25.141 8.818 1.00 89.50 301 ARG A CA 1
ATOM 2330 C C . ARG A 1 301 ? 6.751 -25.171 9.359 1.00 89.50 301 ARG A C 1
ATOM 2332 O O . ARG A 1 301 ? 5.883 -25.769 8.733 1.00 89.50 301 ARG A O 1
ATOM 2339 N N . ARG A 1 302 ? 6.506 -24.550 10.514 1.00 91.56 302 ARG A N 1
ATOM 2340 C CA . ARG A 1 302 ? 5.205 -24.442 11.198 1.00 91.56 302 ARG A CA 1
ATOM 2341 C C . ARG A 1 302 ? 4.790 -22.985 11.390 1.00 91.56 302 ARG A C 1
ATOM 2343 O O . ARG A 1 302 ? 4.279 -22.598 12.440 1.00 91.56 302 ARG A O 1
ATOM 2350 N N . GLY A 1 303 ? 5.119 -22.153 10.412 1.00 91.50 303 GLY A N 1
ATOM 2351 C CA . GLY A 1 303 ? 4.832 -20.731 10.436 1.00 91.50 303 GLY A CA 1
ATOM 2352 C C . GLY A 1 303 ? 5.661 -19.949 9.433 1.00 91.50 303 GLY A C 1
ATOM 2353 O O . GLY A 1 303 ? 6.496 -20.492 8.704 1.00 91.50 303 GLY A O 1
ATOM 2354 N N . VAL A 1 304 ? 5.442 -18.641 9.436 1.00 92.56 304 VAL A N 1
ATOM 2355 C CA . VAL A 1 304 ? 6.123 -17.683 8.567 1.00 92.56 304 VAL A CA 1
ATOM 2356 C C . VAL A 1 304 ? 6.786 -16.594 9.389 1.00 92.56 304 VAL A C 1
ATOM 2358 O O . VAL A 1 304 ? 6.328 -16.229 10.464 1.00 92.56 304 VAL A O 1
ATOM 2361 N N . CYS A 1 305 ? 7.878 -16.055 8.877 1.00 91.81 305 CYS A N 1
ATOM 2362 C CA . CYS A 1 305 ? 8.569 -14.951 9.518 1.00 91.81 305 CYS A CA 1
ATOM 2363 C C . CYS A 1 305 ? 7.855 -13.631 9.223 1.00 91.81 305 CYS A C 1
ATOM 2365 O O . CYS A 1 305 ? 7.506 -13.360 8.071 1.00 91.81 305 CYS A O 1
ATOM 2367 N N . ASN A 1 306 ? 7.659 -12.806 10.248 1.00 91.38 306 ASN A N 1
ATOM 2368 C CA . ASN A 1 306 ? 7.078 -11.476 10.099 1.00 91.38 306 ASN A CA 1
ATOM 2369 C C . ASN A 1 306 ? 8.150 -10.373 10.005 1.00 91.38 306 ASN A C 1
ATOM 2371 O O . ASN A 1 306 ? 9.347 -10.613 10.176 1.00 91.38 306 ASN A O 1
ATOM 2375 N N . ASN A 1 307 ? 7.714 -9.141 9.760 1.00 89.50 307 ASN A N 1
ATOM 2376 C CA . ASN A 1 307 ? 8.553 -7.942 9.677 1.00 89.50 307 ASN A CA 1
ATOM 2377 C C . ASN A 1 307 ? 9.329 -7.608 10.965 1.00 89.50 307 ASN A C 1
ATOM 2379 O O . ASN A 1 307 ? 10.323 -6.888 10.910 1.00 89.50 307 ASN A O 1
ATOM 2383 N N . LEU A 1 308 ? 8.912 -8.154 12.111 1.00 88.19 308 LEU A N 1
ATOM 2384 C CA . LEU A 1 308 ? 9.613 -8.041 13.394 1.00 88.19 308 LEU A CA 1
ATOM 2385 C C . LEU A 1 308 ? 10.621 -9.178 13.626 1.00 88.19 308 LEU A C 1
ATOM 2387 O O . LEU A 1 308 ? 11.243 -9.233 14.682 1.00 88.19 308 LEU A O 1
ATOM 2391 N N . ARG A 1 309 ? 10.812 -10.067 12.639 1.00 86.75 309 ARG A N 1
ATOM 2392 C CA . ARG A 1 309 ? 11.694 -11.248 12.700 1.00 86.75 309 ARG A CA 1
ATOM 2393 C C . ARG A 1 309 ? 11.244 -12.298 13.718 1.00 86.75 309 ARG A C 1
ATOM 2395 O O . ARG A 1 309 ? 12.053 -13.081 14.207 1.00 86.75 309 ARG A O 1
ATOM 2402 N N . HIS A 1 310 ? 9.950 -12.335 14.015 1.00 88.50 310 HIS A N 1
ATOM 2403 C CA . HIS A 1 310 ? 9.329 -13.374 14.827 1.00 88.50 310 HIS A CA 1
ATOM 2404 C C . HIS A 1 310 ? 8.610 -14.394 13.942 1.00 88.50 310 HIS A C 1
ATOM 2406 O O . HIS A 1 310 ? 8.188 -14.085 12.824 1.00 88.50 310 HIS A O 1
ATOM 2412 N N . CYS A 1 311 ? 8.432 -15.605 14.466 1.00 91.25 311 CYS A N 1
ATOM 2413 C CA . CYS A 1 311 ? 7.608 -16.620 13.827 1.00 91.25 311 CYS A CA 1
ATOM 2414 C C . CYS A 1 311 ? 6.131 -16.371 14.115 1.00 91.25 311 CYS A C 1
ATOM 2416 O O . CYS A 1 311 ? 5.688 -16.390 15.261 1.00 91.25 311 CYS A O 1
ATOM 2418 N N . HIS A 1 312 ? 5.372 -16.168 13.049 1.00 91.81 312 HIS A N 1
ATOM 2419 C CA . HIS A 1 312 ? 3.926 -16.237 13.040 1.00 91.81 312 HIS A CA 1
ATOM 2420 C C . HIS A 1 312 ? 3.529 -17.692 12.773 1.00 91.81 312 HIS A C 1
ATOM 2422 O O . HIS A 1 312 ? 3.555 -18.151 11.629 1.00 91.81 312 HIS A O 1
ATOM 2428 N N . CYS A 1 313 ? 3.284 -18.433 13.852 1.00 90.75 313 CYS A N 1
ATOM 2429 C CA . CYS A 1 313 ? 3.057 -19.873 13.820 1.00 90.75 313 CYS A CA 1
ATOM 2430 C C . CYS A 1 313 ? 1.698 -20.247 13.217 1.00 90.75 313 CYS A C 1
ATOM 2432 O O . CYS A 1 313 ? 0.718 -19.513 13.351 1.00 90.75 313 CYS A O 1
ATOM 2434 N N . ASP A 1 314 ? 1.647 -21.423 12.597 1.00 90.06 314 ASP A N 1
ATOM 2435 C CA . ASP A 1 314 ? 0.400 -22.029 12.143 1.00 90.06 314 ASP A CA 1
ATOM 2436 C C . ASP A 1 314 ? -0.476 -22.419 13.344 1.00 90.06 314 ASP A C 1
ATOM 2438 O O . ASP A 1 314 ? 0.012 -22.640 14.457 1.00 90.06 314 ASP A O 1
ATOM 2442 N N . SER A 1 315 ? -1.785 -22.547 13.119 1.00 85.62 315 SER A N 1
ATOM 2443 C CA . SER A 1 315 ? -2.715 -22.966 14.171 1.00 85.62 315 SER A CA 1
ATOM 2444 C C . SER A 1 315 ? -2.286 -24.301 14.797 1.00 85.62 315 SER A C 1
ATOM 2446 O O . SER A 1 315 ? -1.976 -25.260 14.089 1.00 85.62 315 SER A O 1
ATOM 2448 N N . GLY A 1 316 ? -2.252 -24.348 16.131 1.00 84.62 316 GLY A N 1
ATOM 2449 C CA . GLY A 1 316 ? -1.780 -25.504 16.900 1.00 84.62 316 GLY A CA 1
ATOM 2450 C C . GLY A 1 316 ? -0.278 -25.512 17.211 1.00 84.62 316 GLY A C 1
ATOM 2451 O O . GLY A 1 316 ? 0.171 -26.404 17.927 1.00 84.62 316 GLY A O 1
ATOM 2452 N N . TYR A 1 317 ? 0.490 -24.526 16.737 1.00 85.25 317 TYR A N 1
ATOM 2453 C CA . TYR A 1 317 ? 1.918 -24.386 17.030 1.00 85.25 317 TYR A CA 1
ATOM 2454 C C . TYR A 1 317 ? 2.202 -23.129 17.854 1.00 85.25 317 TYR A C 1
ATOM 2456 O O . TYR A 1 317 ? 1.593 -22.079 17.651 1.00 85.25 317 TYR A O 1
ATOM 2464 N N . ALA A 1 318 ? 3.159 -23.235 18.776 1.00 78.12 318 ALA A N 1
ATOM 2465 C CA . ALA A 1 318 ? 3.658 -22.122 19.572 1.00 78.12 318 ALA A CA 1
ATOM 2466 C C . ALA A 1 318 ? 5.155 -21.892 19.292 1.00 78.12 318 ALA A C 1
ATOM 2468 O O . ALA A 1 318 ? 5.868 -22.844 18.955 1.00 78.12 318 ALA A O 1
ATOM 2469 N N . PRO A 1 319 ? 5.650 -20.649 19.437 1.00 68.62 319 PRO A N 1
ATOM 2470 C CA . PRO A 1 319 ? 7.079 -20.369 19.492 1.00 68.62 319 PRO A CA 1
ATOM 2471 C C . PRO A 1 319 ? 7.788 -21.254 20.535 1.00 68.62 319 PRO A C 1
ATOM 2473 O O . PRO A 1 319 ? 7.230 -21.470 21.607 1.00 68.62 319 PRO A O 1
ATOM 2476 N N . PRO A 1 320 ? 9.027 -21.711 20.280 1.00 56.69 320 PRO A N 1
ATOM 2477 C CA . PRO A 1 320 ? 9.748 -22.627 21.172 1.00 56.69 320 PRO A CA 1
ATOM 2478 C C . PRO A 1 320 ? 10.113 -22.048 22.554 1.00 56.69 320 PRO A C 1
ATOM 2480 O O . PRO A 1 320 ? 10.550 -22.800 23.417 1.00 56.69 320 PRO A O 1
ATOM 2483 N N . ASN A 1 321 ? 9.931 -20.739 22.773 1.00 55.50 321 ASN A N 1
ATOM 2484 C CA . ASN A 1 321 ? 10.295 -20.031 24.007 1.00 55.50 321 ASN A CA 1
ATOM 2485 C C . ASN A 1 321 ? 9.071 -19.487 24.777 1.00 55.50 321 ASN A C 1
ATOM 2487 O O . ASN A 1 321 ? 9.141 -18.382 25.320 1.00 55.50 321 ASN A O 1
ATOM 2491 N N . LEU A 1 322 ? 7.948 -20.211 24.783 1.00 46.59 322 LEU A N 1
ATOM 2492 C CA . LEU A 1 322 ? 6.783 -19.909 25.628 1.00 46.59 322 LEU A CA 1
ATOM 2493 C C . LEU A 1 322 ? 6.618 -20.939 26.742 1.00 46.59 322 LEU A C 1
ATOM 2495 O O . LEU A 1 322 ? 6.736 -22.145 26.436 1.00 46.59 322 LEU A O 1
#

Nearest PDB structures (foldseek):
  2dw0-assembly1_A  TM=7.040E-01  e=7.912E-27  Crotalus atrox
  3hdb-assembly1_A  TM=7.130E-01  e=4.603E-25  Deinagkistrodon acutus
  9clp-assembly1_A  TM=7.770E-01  e=2.367E-23  Echis carinatus
  2ero-assembly1_A  TM=6.321E-01  e=4.069E-25  Crotalus atrox
  3k7l-assembly1_A  TM=7.802E-01  e=1.429E-20  Naja atra

Solvent-accessible surface area (backbone atoms only — not comparable to full-atom values): 17765 Å² total; per-residue (Å²): 115,62,71,59,56,97,86,48,49,38,76,91,54,95,35,24,57,46,37,98,60,70,58,95,83,35,33,69,22,56,56,36,52,53,46,46,53,51,40,54,73,71,55,77,47,63,85,68,71,68,75,79,60,38,87,75,52,94,63,82,66,53,83,35,71,56,53,65,33,61,92,46,76,31,39,69,22,49,57,76,53,9,73,71,40,89,16,27,40,66,83,18,34,58,33,92,90,35,81,24,66,56,54,66,10,32,50,94,25,29,51,32,57,59,71,40,76,43,39,78,50,88,50,95,20,36,44,61,33,36,12,75,41,82,39,28,53,50,55,83,92,55,21,36,22,47,70,42,78,28,88,94,79,19,17,12,31,93,46,35,65,23,35,61,39,60,52,22,24,76,68,35,33,89,67,16,28,51,40,56,70,68,45,25,47,63,41,7,48,66,20,42,88,49,9,14,38,51,67,48,72,61,85,93,44,79,44,40,35,50,27,56,84,79,16,11,70,13,9,31,41,41,22,24,63,64,85,54,86,54,94,70,61,83,70,49,45,76,47,78,44,82,54,93,97,47,55,37,32,28,38,36,47,55,82,53,94,91,56,79,52,75,32,38,41,54,60,43,21,65,55,51,92,80,20,23,12,50,91,30,37,50,35,63,67,45,68,87,64,57,68,91,55,46,30,65,72,76,26,66,66,43,31,43,30,26,69,84,62,43,64,50,49,39,94,98,51,74,69,95,88,117

Sequence (322 aa):
MMHDHSGCRCGEQSSCIMNEAVTRESRYSNCSIDNYYEFIRTRRGTCLYNKPDPSRIMRKSVCGNRVLDRGEECDCGSVETCSKDPCCLPTCRMTRGSVCAFGPCCEGCQFRLRGSVCRPSKDECDLPEYCNGTSMWCQPDVYKQDGTPCAREGICYGGHCQDLNKQCVEIFGKEAISARDSCYRFMNSKGDRFGNCGSVFTGLHKNFLSCADHNVKCGKVVCEKVLNIPHSKNHHTFIQVRYDKTWCWGADLFEEVGVPDRARVSNGTRCAPNKVCINSVCSSPGNFLWPQCNPTINCHRRGVCNNLRHCHCDSGYAPPNL

Mean predicted aligned error: 8.76 Å

Organism: Phascolarctos cinereus (NCBI:txid38626)

Foldseek 3Di:
DAADDPVWDDPPDPAAPRYPDDDPPHHHTPVNVVVVVVCVLVVVPLVVQDQDDLVPDPDDDDAQPQHDHPPAQGHQHAQVRQVPQQFAHSVRHGDPPAPDRDALQADPSAGNDWAQFSAPFSFPFFHTWTGRRNDSYTDRGWGFAFQPDDDPQFTDDPSDTQELQVLQCVQQNDQKGFDDLQLLLVQQQPQDLFHALAWDDDDPDTGGHRDDSLLSQQFFTKIFRRPDGPDADPPKDKDWDDDDPTIIITIARDDDVPDDGSRGRDFSHQSDVQWTHDSSDTDRCPCVSDDDQDCCPQVVVQAGAINVRHGPGHPPDDGPPD

Radius of gyration: 24.55 Å; Cα contacts (8 Å, |Δi|>4): 665; chains: 1; bounding box: 52×52×71 Å